Protein AF-M0CYZ5-F1 (afdb_monomer)

Structure (mmCIF, N/CA/C/O backbone):
data_AF-M0CYZ5-F1
#
_entry.id   AF-M0CYZ5-F1
#
loop_
_atom_site.group_PDB
_atom_site.id
_atom_site.type_symbol
_atom_site.label_atom_id
_atom_site.label_alt_id
_atom_site.label_comp_id
_atom_site.label_asym_id
_atom_site.label_entity_id
_atom_site.label_seq_id
_atom_site.pdbx_PDB_ins_code
_atom_site.Cartn_x
_atom_site.Cartn_y
_atom_site.Cartn_z
_atom_site.occupancy
_atom_site.B_iso_or_equiv
_atom_site.auth_seq_id
_atom_site.auth_comp_id
_atom_site.auth_asym_id
_atom_site.auth_atom_id
_atom_site.pdbx_PDB_model_num
ATOM 1 N N . MET A 1 1 ? -16.651 -15.545 -48.479 1.00 46.69 1 MET A N 1
ATOM 2 C CA . MET A 1 1 ? -15.343 -16.182 -48.246 1.00 46.69 1 MET A CA 1
ATOM 3 C C . MET A 1 1 ? -14.347 -15.053 -48.364 1.00 46.69 1 MET A C 1
ATOM 5 O O . MET A 1 1 ? -14.026 -14.652 -49.471 1.00 46.69 1 MET A O 1
ATOM 9 N N . SER A 1 2 ? -14.111 -14.387 -47.238 1.00 50.09 2 SER A N 1
ATOM 10 C CA . SER A 1 2 ? -13.351 -13.142 -47.174 1.00 50.09 2 SER A CA 1
ATOM 11 C C . SER A 1 2 ? -11.908 -13.510 -46.883 1.00 50.09 2 SER A C 1
ATOM 13 O O . SER A 1 2 ? -11.646 -14.135 -45.857 1.00 50.09 2 SER A O 1
ATOM 15 N N . ASP A 1 3 ? -11.018 -13.169 -47.806 1.00 50.44 3 ASP A N 1
ATOM 16 C CA . ASP A 1 3 ? -9.578 -13.283 -47.629 1.00 50.44 3 ASP A CA 1
ATOM 17 C C . ASP A 1 3 ? -9.146 -12.362 -46.481 1.00 50.44 3 ASP A C 1
ATOM 19 O O . ASP A 1 3 ? -9.174 -11.138 -46.608 1.00 50.44 3 ASP A O 1
ATOM 23 N N . GLU A 1 4 ? -8.777 -12.947 -45.341 1.00 49.69 4 GLU A N 1
ATOM 24 C CA . GLU A 1 4 ? -7.947 -12.258 -44.356 1.00 49.69 4 GLU A CA 1
ATOM 25 C C . GLU A 1 4 ? -6.519 -12.195 -44.911 1.00 49.69 4 GLU A C 1
ATOM 27 O O . GLU A 1 4 ? -5.893 -13.246 -45.092 1.00 49.69 4 GLU A O 1
ATOM 32 N N . PRO A 1 5 ? -5.958 -11.002 -45.176 1.00 52.97 5 PRO A N 1
ATOM 33 C CA . PRO A 1 5 ? -4.548 -10.892 -45.481 1.00 52.97 5 PRO A CA 1
ATOM 34 C C . PRO A 1 5 ? -3.784 -11.144 -44.181 1.00 52.97 5 PRO A C 1
ATOM 36 O O . PRO A 1 5 ? -3.617 -10.254 -43.346 1.00 52.97 5 PRO A O 1
ATOM 39 N N . GLY A 1 6 ? -3.332 -12.386 -44.009 1.00 48.16 6 GLY A N 1
ATOM 40 C CA . GLY A 1 6 ? -2.324 -12.754 -43.027 1.00 48.16 6 GLY A CA 1
ATOM 41 C C . GLY A 1 6 ? -1.058 -11.950 -43.295 1.00 48.16 6 GLY A C 1
ATOM 42 O O . GLY A 1 6 ? -0.227 -12.335 -44.113 1.00 48.16 6 GLY A O 1
ATOM 43 N N . GLY A 1 7 ? -0.946 -10.800 -42.634 1.00 46.06 7 GLY A N 1
ATOM 44 C CA . GLY A 1 7 ? 0.228 -9.946 -42.658 1.00 46.06 7 GLY A CA 1
ATOM 45 C C . GLY A 1 7 ? 1.391 -10.654 -41.981 1.00 46.06 7 GLY A C 1
ATOM 46 O O . GLY A 1 7 ? 1.604 -10.504 -40.780 1.0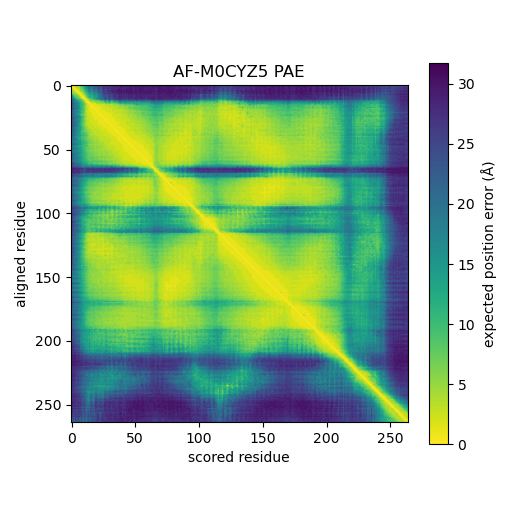0 46.06 7 GLY A O 1
ATOM 47 N N . SER A 1 8 ? 2.149 -11.423 -42.758 1.00 55.06 8 SER A N 1
ATOM 48 C CA . SER A 1 8 ? 3.502 -11.817 -42.396 1.00 55.06 8 SER A CA 1
ATOM 49 C C . SER A 1 8 ? 4.306 -10.536 -42.194 1.00 55.06 8 SER A C 1
ATOM 51 O O . SER A 1 8 ? 4.579 -9.806 -43.151 1.00 55.06 8 SER A O 1
ATOM 53 N N . LEU A 1 9 ? 4.640 -10.226 -40.942 1.00 56.31 9 LEU A N 1
ATOM 54 C CA . LEU A 1 9 ? 5.644 -9.211 -40.647 1.00 56.31 9 LEU A CA 1
ATOM 55 C C . LEU A 1 9 ? 6.904 -9.560 -41.459 1.00 56.31 9 LEU A C 1
ATOM 57 O O . LEU A 1 9 ? 7.265 -10.737 -41.496 1.00 56.31 9 LEU A O 1
ATOM 61 N N . PRO A 1 10 ? 7.556 -8.595 -42.127 1.00 54.97 10 PRO A N 1
ATOM 62 C CA . PRO A 1 10 ? 8.814 -8.859 -42.811 1.00 54.97 10 PRO A CA 1
ATOM 63 C C . PRO A 1 10 ? 9.828 -9.350 -41.769 1.00 54.97 10 PRO A C 1
ATOM 65 O O . PRO A 1 10 ? 10.298 -8.564 -40.945 1.00 54.97 10 PRO A O 1
ATOM 68 N N . GLU A 1 11 ? 10.119 -10.655 -41.771 1.00 57.16 11 GLU A N 1
ATOM 69 C CA . GLU A 1 11 ? 10.999 -11.312 -40.789 1.00 57.16 11 GLU A CA 1
ATOM 70 C C . GLU A 1 11 ? 12.455 -10.808 -40.853 1.00 57.16 11 GLU A C 1
ATOM 72 O O . GLU A 1 11 ? 13.224 -11.036 -39.922 1.00 57.16 11 GLU A O 1
ATOM 77 N N . ASP A 1 12 ? 12.812 -10.031 -41.881 1.00 63.75 12 ASP A N 1
ATOM 78 C CA . ASP A 1 12 ? 14.187 -9.606 -42.152 1.00 63.75 12 ASP A CA 1
ATOM 79 C C . ASP A 1 12 ? 14.506 -8.136 -41.818 1.00 63.75 12 ASP A C 1
ATOM 81 O O . ASP A 1 12 ? 15.626 -7.693 -42.077 1.00 63.75 12 ASP A O 1
ATOM 85 N N . ASP A 1 13 ? 13.588 -7.361 -41.215 1.00 75.19 13 ASP A N 1
ATOM 86 C CA . ASP A 1 13 ? 13.909 -6.004 -40.729 1.00 75.19 13 ASP A CA 1
ATOM 87 C C . ASP A 1 13 ? 14.183 -5.980 -39.206 1.00 75.19 13 ASP A C 1
ATOM 89 O O . ASP A 1 13 ? 13.277 -5.756 -38.388 1.00 75.19 13 ASP A O 1
ATOM 93 N N . PRO A 1 14 ? 15.450 -6.133 -38.771 1.00 73.62 14 PRO A N 1
ATOM 94 C CA . PRO A 1 14 ? 15.824 -6.068 -37.361 1.00 73.62 14 PRO A CA 1
ATOM 95 C C . PRO A 1 14 ? 15.523 -4.701 -36.730 1.00 73.62 14 PRO A C 1
ATOM 97 O O . PRO A 1 14 ? 15.430 -4.599 -35.505 1.00 73.62 14 PRO A O 1
ATOM 100 N N . THR A 1 15 ? 15.379 -3.639 -37.527 1.00 79.19 15 THR A N 1
ATOM 101 C CA . THR A 1 15 ? 15.019 -2.315 -37.015 1.00 79.19 15 THR A CA 1
ATOM 102 C C . THR A 1 15 ? 13.524 -2.211 -36.722 1.00 79.19 15 THR A C 1
ATOM 104 O O . THR A 1 15 ? 13.169 -1.556 -35.736 1.00 79.19 15 THR A O 1
ATOM 107 N N . ALA A 1 16 ? 12.663 -2.889 -37.493 1.00 82.75 16 ALA A N 1
ATOM 108 C CA . ALA A 1 16 ? 11.230 -3.004 -37.222 1.00 82.75 16 ALA A CA 1
ATOM 109 C C . ALA A 1 16 ? 10.964 -3.765 -35.921 1.00 82.75 16 ALA A C 1
ATOM 111 O O . ALA A 1 16 ? 10.206 -3.275 -35.082 1.00 82.75 16 ALA A O 1
ATOM 112 N N . ALA A 1 17 ? 11.652 -4.889 -35.699 1.00 83.00 17 ALA A N 1
ATOM 113 C CA . ALA A 1 17 ? 11.542 -5.652 -34.454 1.00 83.00 17 ALA A CA 1
ATOM 114 C C . ALA A 1 17 ? 11.933 -4.813 -33.221 1.00 83.00 17 ALA A C 1
ATOM 116 O O . ALA A 1 17 ? 11.221 -4.803 -32.217 1.00 83.00 17 ALA A O 1
ATOM 117 N N . LEU A 1 18 ? 13.026 -4.043 -33.306 1.00 84.38 18 LEU A N 1
ATOM 118 C CA . LEU A 1 18 ? 13.438 -3.127 -32.234 1.00 84.38 18 LEU A CA 1
ATOM 119 C C . LEU A 1 18 ? 12.425 -2.000 -32.003 1.00 84.38 18 LEU A C 1
ATOM 121 O O . LEU A 1 18 ? 12.205 -1.601 -30.864 1.00 84.38 18 LEU A O 1
ATOM 125 N N . ARG A 1 19 ? 11.794 -1.501 -33.069 1.00 84.44 19 ARG A N 1
ATOM 126 C CA . ARG A 1 19 ? 10.738 -0.483 -33.000 1.00 84.44 19 ARG A CA 1
ATOM 127 C C . ARG A 1 19 ? 9.544 -0.991 -32.195 1.00 84.44 19 ARG A C 1
ATOM 129 O O . ARG A 1 19 ? 9.137 -0.338 -31.240 1.00 84.44 19 ARG A O 1
ATOM 136 N N . VAL A 1 20 ? 9.044 -2.177 -32.546 1.00 88.31 20 VAL A N 1
ATOM 137 C CA . VAL A 1 20 ? 7.935 -2.836 -31.839 1.00 88.31 20 VAL A CA 1
ATOM 138 C C . VAL A 1 20 ? 8.309 -3.087 -30.378 1.00 88.31 20 VAL A C 1
ATOM 140 O O . VAL A 1 20 ? 7.547 -2.728 -29.484 1.00 88.31 20 VAL A O 1
ATOM 143 N N . ALA A 1 21 ? 9.511 -3.611 -30.117 1.00 85.69 21 ALA A N 1
ATOM 144 C CA . ALA A 1 21 ? 9.987 -3.855 -28.757 1.00 85.69 21 ALA A CA 1
ATOM 145 C C . ALA A 1 21 ? 10.037 -2.574 -27.908 1.00 85.69 21 ALA A C 1
ATOM 147 O O . ALA A 1 21 ? 9.604 -2.591 -26.758 1.00 85.69 21 ALA A O 1
ATOM 148 N N . THR A 1 22 ? 10.518 -1.456 -28.460 1.00 86.00 22 THR A N 1
ATOM 149 C CA . THR A 1 22 ? 10.529 -0.160 -27.763 1.00 86.00 22 THR A CA 1
ATOM 150 C C . THR A 1 22 ? 9.115 0.341 -27.471 1.00 86.00 22 THR A C 1
ATOM 152 O O . THR A 1 22 ? 8.856 0.801 -26.359 1.00 86.00 22 THR A O 1
ATOM 155 N N . THR A 1 23 ? 8.188 0.240 -28.429 1.00 87.69 23 THR A N 1
ATOM 156 C CA . THR A 1 23 ? 6.790 0.662 -28.239 1.00 87.69 23 THR A CA 1
ATOM 157 C C . THR A 1 23 ? 6.102 -0.143 -27.136 1.00 87.69 23 THR A C 1
ATOM 159 O O . THR A 1 23 ? 5.508 0.445 -26.231 1.00 87.69 23 THR A O 1
ATOM 162 N N . GLU A 1 24 ? 6.234 -1.471 -27.155 1.00 89.69 24 GLU A N 1
ATOM 163 C CA . GLU A 1 24 ? 5.669 -2.342 -26.116 1.00 89.69 24 GLU A CA 1
ATOM 164 C C . GLU A 1 24 ? 6.327 -2.114 -24.746 1.00 89.69 24 GLU A C 1
ATOM 166 O O . GLU A 1 24 ? 5.658 -2.115 -23.706 1.00 89.69 24 GLU A O 1
ATOM 171 N N . ALA A 1 25 ? 7.637 -1.852 -24.723 1.00 87.19 25 ALA A N 1
ATOM 172 C CA . ALA A 1 25 ? 8.355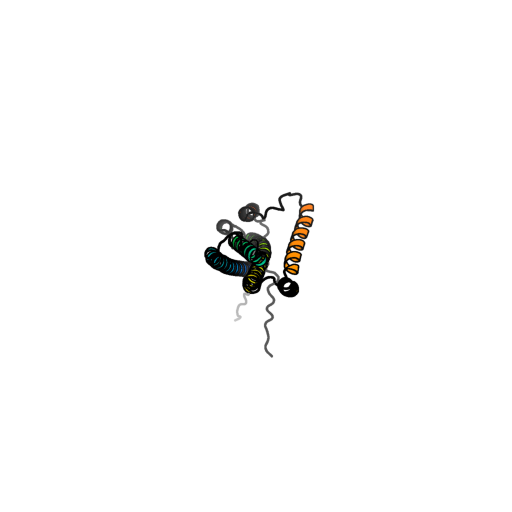 -1.546 -23.494 1.00 87.19 25 ALA A CA 1
ATOM 173 C C . ALA A 1 25 ? 7.918 -0.206 -22.881 1.00 87.19 25 ALA A C 1
ATOM 175 O O . ALA A 1 25 ? 7.699 -0.137 -21.671 1.00 87.19 25 ALA A O 1
ATOM 176 N N . ARG A 1 26 ? 7.720 0.834 -23.701 1.00 88.50 26 ARG A N 1
ATOM 177 C CA . ARG A 1 26 ? 7.176 2.123 -23.251 1.00 88.50 26 ARG A CA 1
ATOM 178 C C . ARG A 1 26 ? 5.775 1.954 -22.670 1.00 88.50 26 ARG A C 1
ATOM 180 O O . ARG A 1 26 ? 5.538 2.381 -21.548 1.00 88.50 26 ARG A O 1
ATOM 187 N N . ARG A 1 27 ? 4.892 1.232 -23.368 1.00 90.50 27 ARG A N 1
ATOM 188 C CA . ARG A 1 27 ? 3.536 0.938 -22.882 1.00 90.50 27 ARG A CA 1
ATOM 189 C C . ARG A 1 27 ? 3.545 0.207 -21.536 1.00 90.50 27 ARG A C 1
ATOM 191 O O . ARG A 1 27 ? 2.767 0.533 -20.644 1.00 90.50 27 ARG A O 1
ATOM 198 N N . THR A 1 28 ? 4.442 -0.766 -21.378 1.00 89.94 28 THR A N 1
ATOM 199 C CA . THR A 1 28 ? 4.618 -1.498 -20.114 1.00 89.94 28 THR A CA 1
ATOM 200 C C . THR A 1 28 ? 5.116 -0.583 -18.995 1.00 89.94 28 THR A C 1
ATOM 202 O O . THR A 1 28 ? 4.651 -0.693 -17.860 1.00 89.94 28 THR A O 1
ATOM 205 N N . LEU A 1 29 ? 6.063 0.311 -19.294 1.00 87.62 29 LEU A N 1
ATOM 206 C CA . LEU A 1 29 ? 6.586 1.279 -18.334 1.00 87.62 29 LEU A CA 1
ATOM 207 C C . LEU A 1 29 ? 5.487 2.241 -17.869 1.00 87.62 29 LEU A C 1
ATOM 209 O O . LEU A 1 29 ? 5.314 2.405 -16.663 1.00 87.62 29 LEU A O 1
ATOM 213 N N . ASP A 1 30 ? 4.719 2.798 -18.805 1.00 88.31 30 ASP A N 1
ATOM 214 C CA . ASP A 1 30 ? 3.614 3.718 -18.523 1.00 88.31 30 ASP A CA 1
ATOM 215 C C . ASP A 1 30 ? 2.572 3.044 -17.612 1.00 88.31 30 ASP A C 1
ATOM 217 O O . ASP A 1 30 ? 2.246 3.562 -16.546 1.00 88.31 30 ASP A O 1
ATOM 221 N N . GLN A 1 31 ? 2.166 1.806 -17.925 1.00 91.25 31 GLN A N 1
ATOM 222 C CA . GLN A 1 31 ? 1.244 1.041 -17.076 1.00 91.25 31 GLN A CA 1
ATOM 223 C C . GLN A 1 31 ? 1.797 0.797 -15.655 1.00 91.25 31 GLN A C 1
ATOM 225 O O . GLN A 1 31 ? 1.043 0.771 -14.675 1.00 91.25 31 GLN A O 1
ATOM 230 N N . GLN A 1 32 ? 3.112 0.599 -15.512 1.00 88.69 32 GLN A N 1
ATOM 231 C CA . GLN A 1 32 ? 3.748 0.451 -14.200 1.00 88.69 32 GLN A CA 1
ATOM 232 C C . GLN A 1 32 ? 3.795 1.762 -13.412 1.00 88.69 32 GLN A C 1
ATOM 234 O O . GLN A 1 32 ? 3.673 1.712 -12.186 1.00 88.69 32 GLN A O 1
ATOM 239 N N . LEU A 1 33 ? 3.975 2.902 -14.083 1.00 86.75 33 LEU A N 1
ATOM 240 C CA . LEU A 1 33 ? 3.955 4.229 -13.466 1.00 86.75 33 LEU A CA 1
ATOM 241 C C . LEU A 1 33 ? 2.543 4.601 -13.008 1.00 86.75 33 LEU A C 1
ATOM 243 O O . LEU A 1 33 ? 2.385 5.021 -11.861 1.00 86.75 33 LEU A O 1
ATOM 247 N N . ASP A 1 34 ? 1.531 4.337 -13.836 1.00 89.75 34 ASP A N 1
ATOM 248 C CA . ASP A 1 34 ? 0.119 4.519 -13.477 1.00 89.75 34 ASP A CA 1
ATOM 249 C C . ASP A 1 34 ? -0.244 3.690 -12.239 1.00 89.75 34 ASP A C 1
ATOM 251 O O . ASP A 1 34 ? -0.883 4.173 -11.301 1.00 89.75 34 ASP A O 1
ATOM 255 N N . THR A 1 35 ? 0.232 2.440 -12.188 1.00 87.12 35 THR A N 1
ATOM 256 C CA . THR A 1 35 ? 0.033 1.560 -11.028 1.00 87.12 35 THR A CA 1
ATOM 257 C C . THR A 1 35 ? 0.691 2.127 -9.764 1.00 87.12 35 THR A C 1
ATOM 259 O O . THR A 1 35 ? 0.076 2.095 -8.696 1.00 87.12 35 THR A O 1
ATOM 262 N N . LEU A 1 36 ? 1.914 2.666 -9.859 1.00 86.00 36 LEU A N 1
ATOM 263 C CA . LEU A 1 36 ? 2.595 3.307 -8.725 1.00 86.00 36 LEU A CA 1
ATOM 264 C C . LEU A 1 36 ? 1.823 4.534 -8.233 1.00 86.00 36 LEU A C 1
ATOM 266 O O . LEU A 1 36 ? 1.629 4.698 -7.031 1.00 86.00 36 LEU A O 1
ATOM 270 N N . GLU A 1 37 ? 1.339 5.376 -9.143 1.00 87.75 37 GLU A N 1
ATOM 271 C CA . GLU A 1 37 ? 0.568 6.563 -8.777 1.00 87.75 37 GLU A CA 1
ATOM 272 C C . GLU A 1 37 ? -0.761 6.201 -8.098 1.00 87.75 37 GLU A C 1
ATOM 274 O O . GLU A 1 37 ? -1.164 6.827 -7.112 1.00 87.75 37 GLU A O 1
ATOM 279 N N . ASP A 1 38 ? -1.435 5.156 -8.575 1.00 89.94 38 ASP A N 1
ATOM 280 C CA . ASP A 1 38 ? -2.626 4.607 -7.931 1.00 89.94 38 ASP A CA 1
ATOM 281 C C . ASP A 1 38 ? -2.347 4.117 -6.503 1.00 89.94 38 ASP A C 1
ATOM 283 O O . ASP A 1 38 ? -3.165 4.331 -5.597 1.00 89.94 38 ASP A O 1
ATOM 287 N N . ILE A 1 39 ? -1.205 3.457 -6.290 1.00 88.38 39 ILE A N 1
ATOM 288 C CA . ILE A 1 39 ? -0.760 2.991 -4.973 1.00 88.38 39 ILE A CA 1
ATOM 289 C C . ILE A 1 39 ? -0.505 4.187 -4.048 1.00 88.38 39 ILE A C 1
ATOM 291 O O . ILE A 1 39 ? -1.045 4.211 -2.939 1.00 88.38 39 ILE A O 1
ATOM 295 N N . ASP A 1 40 ? 0.209 5.212 -4.509 1.00 89.44 40 ASP A N 1
ATOM 296 C CA . ASP A 1 40 ? 0.515 6.403 -3.709 1.00 89.44 40 ASP A CA 1
ATOM 297 C C . ASP A 1 40 ? -0.758 7.182 -3.343 1.00 89.44 40 ASP A C 1
ATOM 299 O O . ASP A 1 40 ? -0.942 7.606 -2.196 1.00 89.44 40 ASP A O 1
ATOM 303 N N . ARG A 1 41 ? -1.720 7.286 -4.272 1.00 90.75 41 ARG A N 1
ATOM 304 C CA . ARG A 1 41 ? -3.047 7.864 -3.991 1.00 90.75 41 ARG A CA 1
ATOM 305 C C . ARG A 1 41 ? -3.835 7.055 -2.961 1.00 90.75 41 ARG A C 1
ATOM 307 O O . ARG A 1 41 ? -4.601 7.630 -2.182 1.00 90.75 41 ARG A O 1
ATOM 314 N N . LYS A 1 42 ? -3.709 5.725 -2.939 1.00 89.88 42 LYS A N 1
ATOM 315 C CA . LYS A 1 42 ? -4.312 4.880 -1.888 1.00 89.88 42 LYS A CA 1
ATOM 316 C C . LYS A 1 42 ? -3.605 5.083 -0.546 1.00 89.88 42 LYS A C 1
ATOM 318 O O . LYS A 1 42 ? -4.290 5.246 0.461 1.00 89.88 42 LYS A O 1
ATOM 323 N N . ALA A 1 43 ? -2.274 5.157 -0.539 1.00 90.50 43 ALA A N 1
ATOM 324 C CA . ALA A 1 43 ? -1.478 5.391 0.663 1.00 90.50 43 ALA A CA 1
ATOM 325 C C . ALA A 1 43 ? -1.805 6.744 1.317 1.00 90.50 43 ALA A C 1
ATOM 327 O O . ALA A 1 43 ? -2.091 6.786 2.510 1.00 90.50 43 ALA A O 1
ATOM 328 N N . MET A 1 44 ? -1.884 7.835 0.546 1.00 91.69 44 MET A N 1
ATOM 329 C CA . MET A 1 44 ? -2.276 9.149 1.078 1.00 91.69 44 MET A CA 1
ATOM 330 C C . MET A 1 44 ? -3.688 9.160 1.670 1.00 91.69 44 MET A C 1
ATOM 332 O O . MET A 1 44 ? -3.914 9.770 2.716 1.00 91.69 44 MET A O 1
ATOM 336 N N . ARG A 1 45 ? -4.651 8.496 1.016 1.00 92.88 45 ARG A N 1
ATOM 337 C CA . ARG A 1 45 ? -6.019 8.370 1.546 1.00 92.88 45 ARG A CA 1
ATOM 338 C C . ARG A 1 45 ? -6.021 7.636 2.882 1.00 92.88 45 ARG A C 1
ATOM 340 O O . ARG A 1 45 ? -6.662 8.100 3.821 1.00 92.88 45 ARG A O 1
ATOM 347 N N . LEU A 1 46 ? -5.264 6.545 2.974 1.00 91.06 46 LEU A N 1
ATOM 348 C CA . LEU A 1 46 ? -5.127 5.773 4.201 1.00 91.06 46 LEU A CA 1
ATOM 349 C C . LEU A 1 46 ? -4.436 6.576 5.310 1.00 91.06 46 LEU A C 1
ATOM 351 O O . LEU A 1 46 ? -4.924 6.594 6.432 1.00 91.06 46 LEU A O 1
ATOM 355 N N . LEU A 1 47 ? -3.356 7.294 4.991 1.00 92.12 47 LEU A N 1
ATOM 356 C CA . LEU A 1 47 ? -2.653 8.169 5.929 1.00 92.12 47 LEU A CA 1
ATOM 357 C C . LEU A 1 47 ? -3.595 9.229 6.511 1.00 92.12 47 LEU A C 1
ATOM 359 O O . LEU A 1 47 ? -3.697 9.356 7.728 1.00 92.12 47 LEU A O 1
ATOM 363 N N . ARG A 1 48 ? -4.314 9.960 5.648 1.00 94.50 48 ARG A N 1
ATOM 364 C CA . ARG A 1 48 ? -5.270 10.995 6.074 1.00 94.50 48 ARG A CA 1
ATOM 365 C C . ARG A 1 48 ? -6.375 10.415 6.949 1.00 94.50 48 ARG A C 1
ATOM 367 O O . ARG A 1 48 ? -6.715 11.015 7.963 1.00 94.50 48 ARG A O 1
ATOM 374 N N . PHE A 1 49 ? -6.899 9.248 6.579 1.00 94.38 49 PHE A N 1
ATOM 375 C CA . PHE A 1 49 ? -7.900 8.547 7.374 1.00 94.38 49 PHE A CA 1
ATOM 376 C C . PHE A 1 49 ? -7.364 8.178 8.764 1.00 94.38 49 PHE A C 1
ATOM 378 O O . PHE A 1 49 ? -7.980 8.537 9.763 1.00 94.38 49 PHE A O 1
ATOM 385 N N . SER A 1 50 ? -6.200 7.526 8.844 1.00 92.50 50 SER A N 1
ATOM 386 C CA . SER A 1 50 ? -5.610 7.103 10.119 1.00 92.50 50 SER A CA 1
ATOM 387 C C . SER A 1 50 ? -5.262 8.282 11.020 1.00 92.50 50 SER A C 1
ATOM 389 O O . SER A 1 50 ? -5.545 8.236 12.212 1.00 92.50 50 SER A O 1
ATOM 391 N N . VAL A 1 51 ? -4.687 9.353 10.465 1.00 93.50 51 VAL A N 1
ATOM 392 C CA . VAL A 1 51 ? -4.363 10.574 11.219 1.00 93.50 51 VAL A CA 1
ATOM 393 C C . VAL A 1 51 ? -5.632 11.265 11.714 1.00 93.50 51 VAL A C 1
ATOM 395 O O . VAL A 1 51 ? -5.693 11.657 12.877 1.00 93.50 51 VAL A O 1
ATOM 398 N N . GLY A 1 52 ? -6.664 11.368 10.871 1.00 95.62 52 GLY A N 1
ATOM 399 C CA . GLY A 1 52 ? -7.958 11.921 11.273 1.00 95.62 52 GLY A CA 1
ATOM 400 C C . GLY A 1 52 ? -8.601 11.112 12.399 1.00 95.62 52 GLY A C 1
ATOM 401 O O . GLY A 1 52 ? -9.025 11.680 13.403 1.00 95.62 52 GLY A O 1
ATOM 402 N N . LEU A 1 53 ? -8.601 9.782 12.278 1.00 93.62 53 LEU A N 1
ATOM 403 C CA . LEU A 1 53 ? -9.148 8.888 13.296 1.00 93.62 53 LEU A CA 1
ATOM 404 C C . LEU A 1 53 ? -8.370 8.973 14.617 1.00 93.62 53 LEU A C 1
ATOM 406 O O . LEU A 1 53 ? -8.984 9.069 15.676 1.00 93.62 53 LEU A O 1
ATOM 410 N N . LEU A 1 54 ? -7.034 9.002 14.565 1.00 93.38 54 LEU A N 1
ATOM 411 C CA . LEU A 1 54 ? -6.189 9.229 15.742 1.00 93.38 54 LEU A CA 1
ATOM 412 C C . LEU A 1 54 ? -6.519 10.565 16.417 1.00 93.38 54 LEU A C 1
ATOM 414 O O . LEU A 1 54 ? -6.690 10.599 17.632 1.00 93.38 54 LEU A O 1
ATOM 418 N N . GLY A 1 55 ? -6.664 11.642 15.639 1.00 93.31 55 GLY A N 1
ATOM 419 C CA . GLY A 1 55 ? -7.031 12.962 16.153 1.00 93.31 55 GLY A CA 1
ATOM 420 C C . GLY A 1 55 ? -8.374 12.957 16.886 1.00 93.31 55 GLY A C 1
ATOM 421 O O . GLY A 1 55 ? -8.467 13.485 17.992 1.00 93.31 55 GLY A O 1
ATOM 422 N N . VAL A 1 56 ? -9.390 12.297 16.321 1.00 93.75 56 VAL A N 1
ATOM 423 C CA . VAL A 1 56 ? -10.705 12.141 16.967 1.00 93.75 56 VAL A CA 1
ATOM 424 C C . VAL A 1 56 ? -10.588 11.367 18.280 1.00 93.75 56 VAL A C 1
ATOM 426 O O . VAL A 1 56 ? -11.100 11.819 19.301 1.00 93.75 56 VAL A O 1
ATOM 429 N N . VAL A 1 57 ? -9.887 10.230 18.291 1.00 90.75 57 VAL A N 1
ATOM 430 C CA . VAL A 1 57 ? -9.751 9.409 19.506 1.00 90.75 57 VAL A CA 1
ATOM 431 C C . VAL A 1 57 ? -8.976 10.148 20.597 1.00 90.75 57 VAL A C 1
ATOM 433 O O . VAL A 1 57 ? -9.399 10.141 21.750 1.00 90.75 57 VAL A O 1
ATOM 436 N N . VAL A 1 58 ? -7.876 10.822 20.248 1.00 88.62 58 VAL A N 1
ATOM 437 C CA . VAL A 1 58 ? -7.100 11.641 21.194 1.00 88.62 58 VAL A CA 1
ATOM 438 C C . VAL A 1 58 ? -7.946 12.793 21.738 1.00 88.62 58 VAL A C 1
ATOM 440 O O . VAL A 1 58 ? -7.903 13.059 22.936 1.00 88.62 58 VAL A O 1
ATOM 443 N N . SER A 1 59 ? -8.755 13.439 20.894 1.00 91.06 59 SER A N 1
ATOM 444 C CA . SER A 1 59 ? -9.663 14.505 21.324 1.00 91.06 59 SER A CA 1
ATOM 445 C C . SER A 1 59 ? -10.691 14.005 22.341 1.00 91.06 59 SER A C 1
ATOM 447 O O . SER A 1 59 ? -10.875 14.652 23.368 1.00 91.06 59 SER A O 1
ATOM 449 N N . VAL A 1 60 ? -11.304 12.841 22.106 1.00 87.88 60 VAL A N 1
ATOM 450 C CA . VAL A 1 60 ? -12.249 12.227 23.055 1.00 87.88 60 VAL A CA 1
ATOM 451 C C . VAL A 1 60 ? -11.546 11.833 24.354 1.00 87.88 60 VAL A C 1
ATOM 453 O O . VAL A 1 60 ? -12.050 12.127 25.435 1.00 87.88 60 VAL A O 1
ATOM 456 N N . LEU A 1 61 ? -10.364 11.218 24.269 1.00 84.81 61 LEU A N 1
ATOM 457 C CA . LEU A 1 61 ? -9.574 10.839 25.444 1.00 84.81 61 LEU A CA 1
ATOM 458 C C . LEU A 1 61 ? -9.158 12.048 26.285 1.00 84.81 61 LEU A C 1
ATOM 460 O O . LEU A 1 61 ? -9.123 11.945 27.506 1.00 84.81 61 LEU A O 1
ATOM 464 N N . SER A 1 62 ? -8.895 13.197 25.660 1.00 86.31 62 SER A N 1
ATOM 465 C CA . SER A 1 62 ? -8.547 14.433 26.368 1.00 86.31 62 SER A CA 1
ATOM 466 C C . SER A 1 62 ? -9.680 14.981 27.242 1.00 86.31 62 SER A C 1
ATOM 468 O O . SER A 1 62 ? -9.412 15.814 28.104 1.00 86.31 62 SER A O 1
ATOM 470 N N . LEU A 1 63 ? -10.927 14.555 27.018 1.00 86.19 63 LEU A N 1
ATOM 471 C CA . LEU A 1 63 ? -12.075 14.916 27.857 1.00 86.19 63 LEU A CA 1
ATOM 472 C C . LEU A 1 63 ? -12.232 13.988 29.070 1.00 86.19 63 LEU A C 1
ATOM 474 O O . LEU A 1 63 ? -13.060 14.246 29.939 1.00 86.19 63 LEU A O 1
ATOM 478 N N . THR A 1 64 ? -11.466 12.900 29.116 1.00 80.62 64 THR A N 1
ATOM 479 C CA . THR A 1 64 ? -11.464 11.922 30.208 1.00 80.62 64 THR A CA 1
ATOM 480 C C . THR A 1 64 ? -10.221 12.114 31.078 1.00 80.62 64 THR A C 1
ATOM 482 O O . THR A 1 64 ? -9.197 12.584 30.584 1.00 80.62 64 THR A O 1
ATOM 485 N N . ASP A 1 65 ? -10.268 11.737 32.359 1.00 74.75 65 ASP A N 1
ATOM 486 C CA . ASP A 1 65 ? -9.099 11.803 33.249 1.00 74.75 65 ASP A CA 1
ATOM 487 C C . ASP A 1 65 ? -7.976 10.868 32.732 1.00 74.75 65 ASP A C 1
ATOM 489 O O . ASP A 1 65 ? -8.000 9.644 32.880 1.00 74.75 65 ASP A O 1
ATOM 493 N N . GLY A 1 66 ? -7.008 11.460 32.026 1.00 59.56 66 GLY A N 1
ATOM 494 C CA . GLY A 1 66 ? -6.302 10.834 30.900 1.00 59.56 66 GLY A CA 1
ATOM 495 C C . GLY A 1 66 ? -5.205 9.798 31.182 1.00 59.56 66 GLY A C 1
ATOM 496 O O . GLY A 1 66 ? -4.531 9.384 30.241 1.00 59.56 66 GLY A O 1
ATOM 497 N N . THR A 1 67 ? -4.978 9.351 32.421 1.00 56.41 67 THR A N 1
ATOM 498 C CA . THR A 1 67 ? -3.819 8.481 32.747 1.00 56.41 67 THR A CA 1
ATOM 499 C C . THR A 1 67 ? -4.182 7.099 33.291 1.00 56.41 67 THR A C 1
ATOM 501 O O . THR A 1 67 ? -3.431 6.143 33.087 1.00 56.41 67 THR A O 1
ATOM 504 N N . THR A 1 68 ? -5.353 6.934 33.906 1.00 56.34 68 THR A N 1
ATOM 505 C CA . THR A 1 68 ? -5.852 5.641 34.409 1.00 56.34 68 THR A CA 1
ATOM 506 C C . THR A 1 68 ? -6.576 4.816 33.337 1.00 56.34 68 THR A C 1
ATOM 508 O O . THR A 1 68 ? -6.621 3.587 33.443 1.00 56.34 68 THR A O 1
ATOM 511 N N . GLY A 1 69 ? -7.076 5.448 32.267 1.00 61.81 69 GLY A N 1
ATOM 512 C CA . GLY A 1 69 ? -7.872 4.795 31.215 1.00 61.81 69 GLY A CA 1
ATOM 513 C C . GLY A 1 69 ? -7.079 3.902 30.249 1.00 61.81 69 GLY A C 1
ATOM 514 O O . GLY A 1 69 ? -7.446 2.758 30.016 1.00 61.81 69 GLY A O 1
ATOM 515 N N . LEU A 1 70 ? -5.940 4.358 29.714 1.00 67.56 70 LEU A N 1
ATOM 516 C CA . LEU A 1 70 ? -5.206 3.601 28.679 1.00 67.56 70 LEU A CA 1
ATOM 517 C C . LEU A 1 70 ? -4.560 2.310 29.201 1.00 67.56 70 LEU A C 1
ATOM 519 O O . LEU A 1 70 ? -4.540 1.300 28.500 1.00 67.56 70 LEU A O 1
ATOM 523 N N . ARG A 1 71 ? -4.064 2.318 30.446 1.00 71.00 71 ARG A N 1
ATOM 524 C CA . ARG A 1 71 ? -3.472 1.125 31.075 1.00 71.00 71 ARG A CA 1
ATOM 525 C C . ARG A 1 71 ? -4.530 0.080 31.443 1.00 71.00 71 ARG A C 1
ATOM 527 O O . ARG A 1 71 ? -4.217 -1.106 31.471 1.00 71.00 71 ARG A O 1
ATOM 534 N N . SER A 1 72 ? -5.762 0.514 31.711 1.00 77.12 72 SER A N 1
ATOM 535 C CA . SER A 1 72 ? -6.900 -0.363 32.012 1.00 77.12 72 SER A CA 1
ATOM 536 C C . SER A 1 72 ? -7.678 -0.803 30.761 1.00 77.12 72 SER A C 1
ATOM 538 O O . SER A 1 72 ? -8.435 -1.769 30.834 1.00 77.12 72 SER A O 1
ATOM 540 N N . MET A 1 73 ? -7.438 -0.170 29.604 1.00 83.81 73 MET A N 1
ATOM 541 C CA . MET A 1 73 ? -8.088 -0.456 28.316 1.00 83.81 73 MET A CA 1
ATOM 542 C C . MET A 1 73 ? -7.074 -0.948 27.264 1.00 83.81 73 MET A C 1
ATOM 544 O O . MET A 1 73 ? -6.775 -0.238 26.295 1.00 83.81 73 MET A O 1
ATOM 548 N N . PRO A 1 74 ? -6.535 -2.176 27.411 1.00 87.44 74 PRO A N 1
ATOM 549 C CA . PRO A 1 74 ? -5.482 -2.697 26.537 1.00 87.44 74 PRO A CA 1
ATOM 550 C C . PRO A 1 74 ? -5.890 -2.745 25.058 1.00 87.44 74 PRO A C 1
ATOM 552 O O . PRO A 1 74 ? -5.049 -2.534 24.186 1.00 87.44 74 PRO A O 1
ATOM 555 N N . TYR A 1 75 ? -7.173 -2.969 24.755 1.00 91.31 75 TYR A N 1
ATOM 556 C CA . TYR A 1 75 ? -7.661 -3.002 23.372 1.00 91.31 75 TYR A CA 1
ATOM 557 C C . TYR A 1 75 ? -7.674 -1.617 22.722 1.00 91.31 75 TYR A C 1
ATOM 559 O O . TYR A 1 75 ? -7.314 -1.498 21.553 1.00 91.31 75 TYR A O 1
ATOM 567 N N . LEU A 1 76 ? -8.008 -0.569 23.483 1.00 90.69 76 LEU A N 1
ATOM 568 C CA . LEU A 1 76 ? -7.985 0.808 22.990 1.00 90.69 76 LEU A CA 1
ATOM 569 C C . LEU A 1 76 ? -6.547 1.250 22.691 1.00 90.69 76 LEU A C 1
ATOM 571 O O . LEU A 1 76 ? -6.268 1.758 21.605 1.00 90.69 76 LEU A O 1
ATOM 575 N N . GLY A 1 77 ? -5.625 0.992 23.626 1.00 89.81 77 GLY A N 1
ATOM 576 C CA . GLY A 1 77 ? -4.200 1.277 23.443 1.00 89.81 77 GLY A CA 1
ATOM 577 C C . GLY A 1 77 ? -3.590 0.494 22.277 1.00 89.81 77 GLY A C 1
ATOM 578 O O . GLY A 1 77 ? -2.887 1.067 21.447 1.00 89.81 77 GLY A O 1
ATOM 579 N N . GLY A 1 78 ? -3.918 -0.797 22.156 1.00 91.19 78 GLY A N 1
ATOM 580 C CA . GLY A 1 78 ? -3.511 -1.624 21.019 1.00 91.19 78 GLY A CA 1
ATOM 581 C C . GLY A 1 78 ? -4.081 -1.120 19.691 1.00 91.19 78 GLY A C 1
ATOM 582 O O . GLY A 1 78 ? -3.353 -1.038 18.703 1.00 91.19 78 GLY A O 1
ATOM 583 N N . GLY A 1 79 ? -5.354 -0.715 19.671 1.00 92.94 79 GLY A N 1
ATOM 584 C CA . GLY A 1 79 ? -6.012 -0.143 18.497 1.00 92.94 79 GLY A CA 1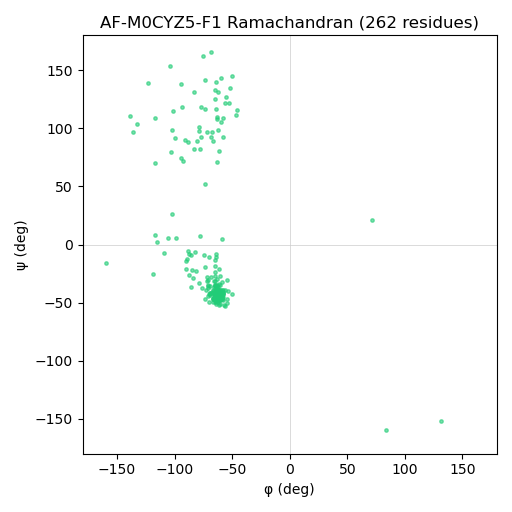
ATOM 585 C C . GLY A 1 79 ? -5.337 1.141 18.006 1.00 92.94 79 GLY A C 1
ATOM 586 O O . GLY A 1 79 ? -5.027 1.275 16.821 1.00 92.94 79 GLY A O 1
ATOM 587 N N . LEU A 1 80 ? -5.026 2.051 18.934 1.00 92.75 80 LEU A N 1
ATOM 588 C CA . LEU A 1 80 ? -4.263 3.274 18.669 1.00 92.75 80 LEU A CA 1
ATOM 589 C C . LEU A 1 80 ? -2.856 2.977 18.138 1.00 92.75 80 LEU A C 1
ATOM 591 O O . LEU A 1 80 ? -2.436 3.575 17.147 1.00 92.75 80 LEU A O 1
ATOM 595 N N . ALA A 1 81 ? -2.142 2.034 18.756 1.00 93.50 81 ALA A N 1
ATOM 596 C CA . ALA A 1 81 ? -0.807 1.639 18.316 1.00 93.50 81 ALA A CA 1
ATOM 597 C C . ALA A 1 81 ? -0.831 1.066 16.891 1.00 93.50 81 ALA A C 1
ATOM 599 O O . ALA A 1 81 ? -0.023 1.461 16.050 1.00 93.50 81 ALA A O 1
ATOM 600 N N . PHE A 1 82 ? -1.789 0.188 16.582 1.00 95.31 82 PHE A N 1
ATOM 601 C CA . PHE A 1 82 ? -1.948 -0.355 15.236 1.00 95.31 82 PHE A CA 1
ATOM 602 C C . PHE A 1 82 ? -2.296 0.726 14.206 1.00 95.31 82 PHE A C 1
ATOM 604 O O . PHE A 1 82 ? -1.708 0.733 13.125 1.00 95.31 82 PHE A O 1
ATOM 611 N N . LEU A 1 83 ? -3.166 1.684 14.543 1.00 94.06 83 LEU A N 1
ATOM 612 C CA . LEU A 1 83 ? -3.448 2.835 13.679 1.00 94.06 83 LEU A CA 1
ATOM 613 C C . LEU A 1 83 ? -2.204 3.680 13.408 1.00 94.06 83 LEU A C 1
ATOM 615 O O . LEU A 1 83 ? -1.959 4.046 12.259 1.00 94.06 83 LEU A O 1
ATOM 619 N N . ALA A 1 84 ? -1.408 3.962 14.441 1.00 94.44 84 ALA A N 1
ATOM 620 C CA . ALA A 1 84 ? -0.173 4.726 14.308 1.00 94.44 84 ALA A CA 1
ATOM 621 C C . ALA A 1 84 ? 0.837 4.008 13.400 1.00 94.44 84 ALA A C 1
ATOM 623 O O . ALA A 1 84 ? 1.371 4.615 12.472 1.00 94.44 84 ALA A O 1
ATOM 624 N N . VAL A 1 85 ? 1.039 2.701 13.595 1.00 94.75 85 VAL A N 1
ATOM 625 C CA . VAL A 1 85 ? 1.915 1.893 12.730 1.00 94.75 85 VAL A CA 1
ATOM 626 C C . VAL A 1 85 ? 1.401 1.876 11.287 1.00 94.75 85 VAL A C 1
ATOM 628 O O . VAL A 1 85 ? 2.186 2.058 10.356 1.00 94.75 85 VAL A O 1
ATOM 631 N N . GLY A 1 86 ? 0.090 1.725 11.081 1.00 92.88 86 GLY A N 1
ATOM 632 C CA . GLY A 1 86 ? -0.526 1.782 9.754 1.00 92.88 86 GLY A CA 1
ATOM 633 C C . GLY A 1 86 ? -0.347 3.140 9.071 1.00 92.88 86 GLY A C 1
ATOM 634 O O . GLY A 1 86 ? -0.025 3.193 7.884 1.00 92.88 86 GLY A O 1
ATOM 635 N N . ALA A 1 87 ? -0.492 4.238 9.819 1.00 92.69 87 ALA A N 1
ATOM 636 C CA . ALA A 1 87 ? -0.256 5.594 9.329 1.00 92.69 87 ALA A CA 1
ATOM 637 C C . ALA A 1 87 ? 1.207 5.796 8.912 1.00 92.69 87 ALA A C 1
ATOM 639 O O . ALA A 1 87 ? 1.467 6.271 7.809 1.00 92.69 87 ALA A O 1
ATOM 640 N N . VAL A 1 88 ? 2.163 5.381 9.748 1.00 92.75 88 VAL A N 1
ATOM 641 C CA . VAL A 1 88 ? 3.596 5.468 9.431 1.00 92.75 88 VAL A CA 1
ATOM 642 C C . VAL A 1 88 ? 3.928 4.639 8.192 1.00 92.75 88 VAL A C 1
ATOM 644 O O . VAL A 1 88 ? 4.583 5.144 7.285 1.00 92.75 88 VAL A O 1
ATOM 647 N N . ALA A 1 89 ? 3.426 3.406 8.092 1.00 89.94 89 ALA A N 1
ATOM 648 C CA . ALA A 1 89 ? 3.632 2.560 6.917 1.00 89.94 89 ALA A CA 1
ATOM 649 C C . ALA A 1 89 ? 3.071 3.199 5.631 1.00 89.94 89 ALA A C 1
ATOM 651 O O . ALA A 1 89 ? 3.727 3.177 4.585 1.00 89.94 89 ALA A O 1
ATOM 652 N N . ALA A 1 90 ? 1.887 3.816 5.704 1.00 89.44 90 ALA A N 1
ATOM 653 C CA . ALA A 1 90 ? 1.301 4.558 4.588 1.00 89.44 90 ALA A CA 1
ATOM 654 C C . ALA A 1 90 ? 2.137 5.795 4.213 1.00 89.44 90 ALA A C 1
ATOM 656 O O . ALA A 1 90 ? 2.380 6.035 3.031 1.00 89.44 90 ALA A O 1
ATOM 657 N N . GLY A 1 91 ? 2.623 6.541 5.209 1.00 88.62 91 GLY A N 1
ATOM 658 C CA . GLY A 1 91 ? 3.504 7.692 5.017 1.00 88.62 91 GLY A CA 1
ATOM 659 C C . GLY A 1 91 ? 4.825 7.315 4.349 1.00 88.62 91 GLY A C 1
ATOM 660 O O . GLY A 1 91 ? 5.196 7.935 3.360 1.00 88.62 91 GLY A O 1
ATOM 661 N N . ILE A 1 92 ? 5.481 6.248 4.818 1.00 88.06 92 ILE A N 1
ATOM 662 C CA . ILE A 1 92 ? 6.701 5.707 4.199 1.00 88.06 92 ILE A CA 1
ATOM 663 C C . ILE A 1 92 ? 6.430 5.300 2.752 1.00 88.06 92 ILE A C 1
ATOM 665 O O . ILE A 1 92 ? 7.238 5.584 1.880 1.00 88.06 92 ILE A O 1
ATOM 669 N N . THR A 1 93 ? 5.293 4.661 2.471 1.00 86.25 93 THR A N 1
ATOM 670 C CA . THR A 1 93 ? 4.964 4.259 1.094 1.00 86.25 93 THR A CA 1
ATOM 671 C C . THR A 1 93 ? 4.869 5.465 0.166 1.00 86.25 93 THR A C 1
ATOM 673 O O . THR A 1 93 ? 5.394 5.426 -0.940 1.00 86.25 93 THR A O 1
ATOM 676 N N . TYR A 1 94 ? 4.248 6.545 0.643 1.00 83.44 94 TYR A N 1
ATOM 677 C CA . TYR A 1 94 ? 4.125 7.788 -0.107 1.00 83.44 94 TYR A CA 1
ATOM 678 C C . TYR A 1 94 ? 5.477 8.481 -0.339 1.00 83.44 94 TYR A C 1
ATOM 680 O O . TYR A 1 94 ? 5.707 9.017 -1.419 1.00 83.44 94 TYR A O 1
ATOM 688 N N . THR A 1 95 ? 6.378 8.482 0.649 1.00 81.69 95 THR A N 1
ATOM 689 C CA . THR A 1 95 ? 7.658 9.202 0.541 1.00 81.69 95 THR A CA 1
ATOM 690 C C . THR A 1 95 ? 8.780 8.388 -0.101 1.00 81.69 95 THR A C 1
ATOM 692 O O . THR A 1 95 ? 9.690 8.969 -0.683 1.00 81.69 95 THR A O 1
ATOM 695 N N . ALA A 1 96 ? 8.742 7.057 -0.013 1.00 73.25 96 ALA A N 1
ATOM 696 C CA . ALA A 1 96 ? 9.863 6.180 -0.354 1.00 73.25 96 ALA A CA 1
ATOM 697 C C . ALA A 1 96 ? 9.730 5.489 -1.721 1.00 73.25 96 ALA A C 1
ATOM 699 O O . ALA A 1 96 ? 10.284 4.404 -1.900 1.00 73.25 96 ALA A O 1
ATOM 700 N N . SER A 1 97 ? 9.003 6.070 -2.680 1.00 66.44 97 SER A N 1
ATOM 701 C CA . SER A 1 97 ? 8.789 5.466 -4.003 1.00 66.44 97 SER A CA 1
ATOM 702 C C . SER A 1 97 ? 9.672 6.130 -5.075 1.00 66.44 97 SER A C 1
ATOM 704 O O . SER A 1 97 ? 9.190 6.990 -5.817 1.00 66.44 97 SER A O 1
ATOM 706 N N . PRO A 1 98 ? 10.977 5.785 -5.178 1.00 67.19 98 PRO A N 1
ATOM 707 C CA . PRO A 1 98 ? 11.788 6.194 -6.314 1.00 67.19 98 PRO A CA 1
ATOM 708 C C . PRO A 1 98 ? 11.232 5.516 -7.569 1.00 67.19 98 PRO A C 1
ATOM 710 O O . PRO A 1 98 ? 11.077 4.293 -7.616 1.00 67.19 98 PRO A O 1
ATOM 713 N N . ARG A 1 99 ? 10.918 6.318 -8.586 1.00 72.50 99 ARG A N 1
ATOM 714 C CA . ARG A 1 99 ? 10.364 5.855 -9.863 1.00 72.50 99 ARG A CA 1
ATOM 715 C C . ARG A 1 99 ? 11.270 6.332 -10.984 1.00 72.50 99 ARG A C 1
ATOM 717 O O . ARG A 1 99 ? 11.709 7.478 -10.965 1.00 72.50 99 ARG A O 1
ATOM 724 N N . VAL A 1 100 ? 11.505 5.480 -11.975 1.00 76.62 100 VAL A N 1
ATOM 725 C CA . VAL A 1 100 ? 12.179 5.897 -13.209 1.00 76.62 100 VAL A CA 1
ATOM 726 C C . VAL A 1 100 ? 11.116 6.089 -14.284 1.00 76.62 100 VAL A C 1
ATOM 728 O O . VAL A 1 100 ? 10.441 5.129 -14.655 1.00 76.62 100 VAL A O 1
ATOM 731 N N . ALA A 1 101 ? 10.944 7.332 -14.743 1.00 75.06 101 ALA A N 1
ATOM 732 C CA . ALA A 1 101 ? 9.890 7.721 -15.685 1.00 75.06 101 ALA A CA 1
ATOM 733 C C . ALA A 1 101 ? 10.228 7.425 -17.162 1.00 75.06 101 ALA A C 1
ATOM 735 O O . ALA A 1 101 ? 9.375 7.579 -18.029 1.00 75.06 101 ALA A O 1
ATOM 736 N N . GLY A 1 102 ? 11.455 6.984 -17.456 1.00 78.31 102 GLY A N 1
ATOM 737 C CA . GLY A 1 102 ? 11.925 6.697 -18.810 1.00 78.31 102 GLY A CA 1
ATOM 738 C C . GLY A 1 102 ? 13.282 7.336 -19.090 1.00 78.31 102 GLY A C 1
ATOM 739 O O . GLY A 1 102 ? 14.075 7.530 -18.168 1.00 78.31 102 GLY A O 1
ATOM 740 N N . ALA A 1 103 ? 13.535 7.650 -20.363 1.00 76.44 103 ALA A N 1
ATOM 741 C CA . ALA A 1 103 ? 14.775 8.278 -20.808 1.00 76.44 103 ALA A CA 1
ATOM 742 C C . ALA A 1 103 ? 14.948 9.665 -20.179 1.00 76.44 103 ALA A C 1
ATOM 744 O O . ALA A 1 103 ? 14.026 10.482 -20.196 1.00 76.44 103 ALA A O 1
ATOM 745 N N . SER A 1 104 ? 16.130 9.921 -19.623 1.00 75.81 104 SER A N 1
ATOM 746 C CA . SER A 1 104 ? 16.488 11.241 -19.108 1.00 75.81 104 SER A CA 1
ATOM 747 C C . SER A 1 104 ? 16.801 12.207 -20.255 1.00 75.81 104 SER A C 1
ATOM 749 O O . SER A 1 104 ? 17.096 11.779 -21.370 1.00 75.81 104 SER A O 1
ATOM 751 N N . ALA A 1 105 ? 16.783 13.517 -19.987 1.00 75.81 105 ALA A N 1
ATOM 752 C CA . ALA A 1 105 ? 17.189 14.527 -20.972 1.00 75.81 105 ALA A CA 1
ATOM 753 C C . ALA A 1 105 ? 18.592 14.240 -21.541 1.00 75.81 105 ALA A C 1
ATOM 755 O O . ALA A 1 105 ? 18.782 14.281 -22.750 1.00 75.81 105 ALA A O 1
ATOM 756 N N . ALA A 1 106 ? 19.525 13.808 -20.689 1.00 73.31 106 ALA A N 1
ATOM 757 C CA . ALA A 1 106 ? 20.866 13.411 -21.105 1.00 73.31 106 ALA A CA 1
ATOM 758 C C . ALA A 1 106 ? 20.876 12.159 -22.006 1.00 73.31 106 ALA A C 1
ATOM 760 O O . ALA A 1 106 ? 21.739 12.025 -22.869 1.00 73.31 106 ALA A O 1
ATOM 761 N N . ASP A 1 107 ? 19.930 11.228 -21.834 1.00 70.44 107 ASP A N 1
ATOM 762 C CA . ASP A 1 107 ? 19.790 10.081 -22.741 1.00 70.44 107 ASP A CA 1
ATOM 763 C C . ASP A 1 107 ? 19.238 10.504 -24.109 1.00 70.44 107 ASP A C 1
ATOM 765 O O . ASP A 1 107 ? 19.595 9.899 -25.117 1.00 70.44 107 ASP A O 1
ATOM 769 N N . LEU A 1 108 ? 18.391 11.540 -24.152 1.00 75.94 108 LEU A N 1
ATOM 770 C CA . LEU A 1 108 ? 17.847 12.110 -25.389 1.00 75.94 108 LEU A CA 1
ATOM 771 C C . LEU A 1 108 ? 18.872 12.976 -26.135 1.00 75.94 108 LEU A C 1
ATOM 773 O O . LEU A 1 108 ? 18.928 12.918 -27.357 1.00 75.94 108 LEU A O 1
ATOM 777 N N . GLU A 1 109 ? 19.707 13.733 -25.426 1.00 76.25 109 GLU A N 1
ATOM 778 C CA . GLU A 1 109 ? 20.824 14.480 -26.022 1.00 76.25 109 GLU A CA 1
ATOM 779 C C . GLU A 1 109 ? 21.838 13.521 -26.656 1.00 76.25 109 GLU A C 1
ATOM 781 O O . GLU A 1 109 ? 22.163 13.651 -27.833 1.00 76.25 109 GLU A O 1
ATOM 786 N N . ARG A 1 110 ? 22.215 12.451 -25.941 1.00 69.88 110 ARG A N 1
ATOM 787 C CA . ARG A 1 110 ? 23.062 11.388 -26.507 1.00 69.88 110 ARG A CA 1
ATOM 788 C C . ARG A 1 110 ? 22.399 10.641 -27.666 1.00 69.88 110 ARG A C 1
ATOM 790 O O . ARG A 1 110 ? 23.095 10.140 -28.540 1.00 69.88 110 ARG A O 1
ATOM 797 N N . ALA A 1 111 ? 21.069 10.540 -27.680 1.00 71.25 111 ALA A N 1
ATOM 798 C CA . ALA A 1 111 ? 20.333 9.983 -28.814 1.00 71.25 111 ALA A CA 1
ATOM 799 C C . ALA A 1 111 ? 20.451 10.863 -30.062 1.00 71.25 111 ALA A C 1
ATOM 801 O O . ALA A 1 111 ? 20.577 10.339 -31.164 1.00 71.25 111 ALA A O 1
ATOM 802 N N . ALA A 1 112 ? 20.396 12.185 -29.885 1.00 74.31 112 ALA A N 1
ATOM 803 C CA . ALA A 1 112 ? 20.506 13.149 -30.975 1.00 74.31 112 ALA A CA 1
ATOM 804 C C . ALA A 1 112 ? 21.914 13.175 -31.593 1.00 74.31 112 ALA A C 1
ATOM 806 O O . ALA A 1 112 ? 22.052 13.460 -32.778 1.00 74.31 112 ALA A O 1
ATOM 807 N N . GLU A 1 113 ? 22.935 12.840 -30.802 1.00 76.19 113 GLU A N 1
ATOM 808 C CA . GLU A 1 113 ? 24.338 12.732 -31.227 1.00 76.19 113 GLU A CA 1
ATOM 809 C C . GLU A 1 113 ? 24.716 11.334 -31.749 1.00 76.19 113 GLU A C 1
ATOM 811 O O . GLU A 1 113 ? 25.837 11.122 -32.205 1.00 76.19 113 GLU A O 1
ATOM 816 N N . ALA A 1 114 ? 23.813 10.351 -31.674 1.00 71.44 114 ALA A N 1
ATOM 817 C CA . ALA A 1 114 ? 24.122 8.984 -32.069 1.00 71.44 114 ALA A CA 1
ATOM 818 C C . ALA A 1 114 ? 24.127 8.823 -33.598 1.00 71.44 114 ALA A C 1
ATOM 820 O O . ALA A 1 114 ? 23.090 8.907 -34.253 1.00 71.44 114 ALA A O 1
ATOM 821 N N . ASP A 1 115 ? 25.276 8.442 -34.156 1.00 71.06 115 ASP A N 1
ATOM 822 C CA . ASP A 1 115 ? 25.445 8.237 -35.603 1.00 71.06 115 ASP A CA 1
ATOM 823 C C . ASP A 1 115 ? 24.715 6.994 -36.160 1.00 71.06 115 ASP A C 1
ATOM 825 O O . ASP A 1 115 ? 24.637 6.799 -37.374 1.00 71.06 115 ASP A O 1
ATOM 829 N N . CYS A 1 116 ? 24.186 6.110 -35.299 1.00 79.44 116 CYS A N 1
ATOM 830 C CA . CYS A 1 116 ? 23.572 4.848 -35.723 1.00 79.44 116 CYS A CA 1
ATOM 831 C C . CYS A 1 116 ? 22.282 4.498 -34.977 1.00 79.44 116 CYS A C 1
ATOM 833 O O . CYS A 1 116 ? 22.284 4.038 -33.830 1.00 79.44 116 CYS A O 1
ATOM 835 N N . GLU A 1 117 ? 21.172 4.575 -35.714 1.00 80.12 117 GLU A N 1
ATOM 836 C CA . GLU A 1 117 ? 19.820 4.261 -35.241 1.00 80.12 117 GLU A CA 1
ATOM 837 C C . GLU A 1 117 ? 19.699 2.837 -34.676 1.00 80.12 117 GLU A C 1
ATOM 839 O O . GLU A 1 117 ? 19.039 2.592 -33.663 1.00 80.12 117 GLU A O 1
ATOM 844 N N . ARG A 1 118 ? 20.360 1.856 -35.304 1.00 77.81 118 ARG A N 1
ATOM 845 C CA . ARG A 1 118 ? 20.280 0.453 -34.872 1.00 77.81 118 ARG A CA 1
ATOM 846 C C . ARG A 1 118 ? 20.982 0.228 -33.533 1.00 77.81 118 ARG A C 1
ATOM 848 O O . ARG A 1 118 ? 20.469 -0.517 -32.693 1.00 77.81 118 ARG A O 1
ATOM 855 N N . ALA A 1 119 ? 22.150 0.839 -33.335 1.00 77.69 119 ALA A N 1
ATOM 856 C CA . ALA A 1 119 ? 22.886 0.768 -32.076 1.00 77.69 119 ALA A CA 1
ATOM 857 C C . ALA A 1 119 ? 22.112 1.485 -30.963 1.00 77.69 119 ALA A C 1
ATOM 859 O O . ALA A 1 119 ? 21.875 0.890 -29.908 1.00 77.69 119 ALA A O 1
ATOM 860 N N . PHE A 1 120 ? 21.614 2.690 -31.256 1.00 80.75 120 PHE A N 1
ATOM 861 C CA . PHE A 1 120 ? 20.796 3.477 -30.342 1.00 80.75 120 PHE A CA 1
ATOM 862 C C . PHE A 1 120 ? 19.552 2.711 -29.871 1.00 80.75 120 PHE A C 1
ATOM 864 O O . PHE A 1 120 ? 19.362 2.514 -28.669 1.00 80.75 120 PHE A O 1
ATOM 871 N N . ARG A 1 121 ? 18.747 2.167 -30.797 1.00 81.81 121 ARG A N 1
ATOM 872 C CA . ARG A 1 121 ? 17.541 1.395 -30.448 1.00 81.81 121 ARG A CA 1
ATOM 873 C C . ARG A 1 121 ? 17.838 0.170 -29.594 1.00 81.81 121 ARG A C 1
ATOM 875 O O . ARG A 1 121 ? 17.088 -0.122 -28.666 1.00 81.81 121 ARG A O 1
ATOM 882 N N . ARG A 1 122 ? 18.922 -0.562 -29.876 1.00 81.75 122 ARG A N 1
ATOM 883 C CA . ARG A 1 122 ? 19.323 -1.712 -29.044 1.00 81.75 122 ARG A CA 1
ATOM 884 C C . ARG A 1 122 ? 19.629 -1.284 -27.614 1.00 81.75 122 ARG A C 1
ATOM 886 O O . ARG A 1 122 ? 19.242 -1.985 -26.678 1.00 81.75 122 ARG A O 1
ATOM 893 N N . THR A 1 123 ? 20.316 -0.160 -27.444 1.00 81.38 123 THR A N 1
ATOM 894 C CA . THR A 1 123 ? 20.637 0.370 -26.118 1.00 81.38 123 THR A CA 1
ATOM 895 C C . THR A 1 123 ? 19.381 0.874 -25.417 1.00 81.38 123 THR A C 1
ATOM 897 O O . THR A 1 123 ? 19.157 0.507 -24.268 1.00 81.38 123 THR A O 1
ATOM 900 N N . LEU A 1 124 ? 18.489 1.561 -26.130 1.00 83.44 124 LEU A N 1
ATOM 901 C CA . LEU A 1 124 ? 17.205 2.014 -25.602 1.00 83.44 124 LEU A CA 1
ATOM 902 C C . LEU A 1 124 ? 16.333 0.849 -25.100 1.00 83.44 124 LEU A C 1
ATOM 904 O O . LEU A 1 124 ? 15.839 0.894 -23.976 1.00 83.44 124 LEU A O 1
ATOM 908 N N . VAL A 1 125 ? 16.200 -0.235 -25.876 1.00 84.81 125 VAL A N 1
ATOM 909 C CA . VAL A 1 125 ? 15.460 -1.444 -25.455 1.00 84.81 125 VAL A CA 1
ATOM 910 C C . VAL A 1 125 ? 16.074 -2.066 -24.196 1.00 84.81 125 VAL A C 1
ATOM 912 O O . VAL A 1 125 ? 15.347 -2.497 -23.298 1.00 84.81 125 VAL A O 1
ATOM 915 N N . ARG A 1 126 ? 17.410 -2.101 -24.088 1.00 83.69 126 ARG A N 1
ATOM 916 C CA . ARG A 1 126 ? 18.095 -2.596 -22.880 1.00 83.69 126 ARG A CA 1
ATOM 917 C C . ARG A 1 126 ? 17.821 -1.705 -21.669 1.00 83.69 126 ARG A C 1
ATOM 919 O O . ARG A 1 126 ? 17.508 -2.246 -20.610 1.00 83.69 126 ARG A O 1
ATOM 926 N N . SER A 1 127 ? 17.873 -0.385 -21.836 1.00 82.81 127 SER A N 1
ATOM 927 C CA . SER A 1 127 ? 17.558 0.586 -20.782 1.00 82.81 127 SER A CA 1
ATOM 928 C C . SER A 1 127 ? 16.112 0.452 -20.312 1.00 82.81 127 SER A C 1
ATOM 930 O O . SER A 1 127 ? 15.873 0.335 -19.113 1.00 82.81 127 SER A O 1
ATOM 932 N N . TYR A 1 128 ? 15.148 0.331 -21.231 1.00 84.88 128 TYR A N 1
ATOM 933 C CA . TYR A 1 128 ? 13.757 0.050 -20.871 1.00 84.88 128 TYR A CA 1
ATOM 934 C C . TYR A 1 128 ? 13.613 -1.264 -20.103 1.00 84.88 128 TYR A C 1
ATOM 936 O O . TYR A 1 128 ? 12.898 -1.316 -19.105 1.00 84.88 128 TYR A O 1
ATOM 944 N N . ALA A 1 129 ? 14.304 -2.327 -20.520 1.00 84.50 129 ALA A N 1
ATOM 945 C CA . ALA A 1 129 ? 14.278 -3.590 -19.792 1.00 84.50 129 ALA A CA 1
ATOM 946 C C . ALA A 1 129 ? 14.846 -3.451 -18.365 1.00 84.50 129 ALA A C 1
ATOM 948 O O . ALA A 1 129 ? 14.333 -4.090 -17.444 1.00 84.50 129 ALA A O 1
ATOM 949 N N . ASP A 1 130 ? 15.878 -2.625 -18.165 1.00 83.44 130 ASP A N 1
ATOM 950 C CA . ASP A 1 130 ? 16.417 -2.290 -16.842 1.00 83.44 130 ASP A CA 1
ATOM 951 C C . ASP A 1 130 ? 15.410 -1.474 -16.005 1.00 83.44 130 ASP A C 1
ATOM 953 O O . ASP A 1 130 ? 15.125 -1.848 -14.863 1.00 83.44 130 ASP A O 1
ATOM 957 N N . TRP A 1 131 ? 14.790 -0.436 -16.575 1.00 86.06 131 TRP A N 1
ATOM 958 C CA . TRP A 1 131 ? 13.784 0.388 -15.891 1.00 86.06 131 TRP A CA 1
ATOM 959 C C . TRP A 1 131 ? 12.528 -0.401 -15.518 1.00 86.06 131 TRP A C 1
ATOM 961 O O . TRP A 1 131 ? 12.063 -0.309 -14.384 1.00 86.06 131 TRP A O 1
ATOM 971 N N . ILE A 1 132 ? 12.017 -1.245 -16.419 1.00 84.94 132 ILE A N 1
ATOM 972 C CA . ILE A 1 132 ? 10.870 -2.131 -16.162 1.00 84.94 132 ILE A CA 1
ATOM 973 C C . ILE A 1 132 ? 11.182 -3.093 -15.011 1.00 84.94 132 ILE A C 1
ATOM 975 O O . ILE A 1 132 ? 10.327 -3.336 -14.159 1.00 84.94 132 ILE A O 1
ATOM 979 N N . ARG A 1 133 ? 12.403 -3.644 -14.941 1.00 84.56 133 ARG A N 1
ATOM 980 C CA . ARG A 1 133 ? 12.813 -4.506 -13.819 1.00 84.56 133 ARG A CA 1
ATOM 981 C C . ARG A 1 133 ? 12.863 -3.738 -12.499 1.00 84.56 133 ARG A C 1
ATOM 983 O O . ARG A 1 133 ? 12.400 -4.259 -11.483 1.00 84.56 133 ARG A O 1
ATOM 990 N N . PHE A 1 134 ? 13.403 -2.520 -12.512 1.00 82.25 134 PHE A N 1
ATOM 991 C CA . PHE A 1 134 ? 13.484 -1.665 -11.329 1.00 82.25 134 PHE A CA 1
ATOM 992 C C . PHE A 1 134 ? 12.088 -1.269 -10.824 1.00 82.25 134 PHE A C 1
ATOM 994 O O . PHE A 1 134 ? 11.750 -1.521 -9.662 1.00 82.25 134 PHE A O 1
ATOM 1001 N N . ASN A 1 135 ? 11.242 -0.749 -11.715 1.00 84.12 135 ASN A N 1
ATOM 1002 C CA . ASN A 1 135 ? 9.883 -0.325 -11.394 1.00 84.12 135 ASN A CA 1
ATOM 1003 C C . ASN A 1 135 ? 9.000 -1.510 -10.975 1.00 84.12 135 ASN A C 1
ATOM 1005 O O . ASN A 1 135 ? 8.210 -1.371 -10.044 1.00 84.12 135 ASN A O 1
ATOM 1009 N N . ALA A 1 136 ? 9.171 -2.708 -11.548 1.00 84.38 136 ALA A N 1
ATOM 1010 C CA . ALA A 1 136 ? 8.471 -3.911 -11.088 1.00 84.38 136 ALA A CA 1
ATOM 1011 C C . ALA A 1 136 ? 8.819 -4.275 -9.630 1.00 84.38 136 ALA A C 1
ATOM 1013 O O . ALA A 1 136 ? 7.938 -4.647 -8.848 1.00 84.38 136 ALA A O 1
ATOM 1014 N N . ALA A 1 137 ? 10.091 -4.147 -9.239 1.00 83.62 137 ALA A N 1
ATOM 1015 C CA . ALA A 1 137 ? 10.524 -4.389 -7.864 1.00 83.62 137 ALA A CA 1
ATOM 1016 C C . ALA A 1 137 ? 10.034 -3.299 -6.892 1.00 83.62 137 ALA A C 1
ATOM 1018 O O . ALA A 1 137 ? 9.711 -3.606 -5.741 1.00 83.62 137 ALA A O 1
ATOM 1019 N N . ALA A 1 138 ? 9.976 -2.037 -7.328 1.00 82.38 138 ALA A N 1
ATOM 1020 C CA . ALA A 1 138 ? 9.369 -0.946 -6.562 1.00 82.38 138 ALA A CA 1
ATOM 1021 C C . ALA A 1 138 ? 7.859 -1.176 -6.366 1.00 82.38 138 ALA A C 1
ATOM 1023 O O . ALA A 1 138 ? 7.390 -1.203 -5.230 1.00 82.38 138 ALA A O 1
ATOM 1024 N N . ASN A 1 139 ? 7.132 -1.493 -7.442 1.00 83.62 139 ASN A N 1
ATOM 1025 C CA . ASN A 1 139 ? 5.705 -1.824 -7.426 1.00 83.62 139 ASN A CA 1
ATOM 1026 C C . ASN A 1 139 ? 5.374 -2.961 -6.455 1.00 83.62 139 ASN A C 1
ATOM 1028 O O . ASN A 1 139 ? 4.455 -2.854 -5.645 1.00 83.62 139 ASN A O 1
ATOM 1032 N N . ALA A 1 140 ? 6.146 -4.052 -6.490 1.00 85.06 140 ALA A N 1
ATOM 1033 C CA . ALA A 1 140 ? 5.927 -5.186 -5.597 1.00 85.06 140 ALA A CA 1
ATOM 1034 C C . ALA A 1 140 ? 6.115 -4.822 -4.112 1.00 85.06 140 ALA A C 1
ATOM 1036 O O . ALA A 1 140 ? 5.372 -5.316 -3.261 1.00 85.06 140 ALA A O 1
ATOM 1037 N N . ARG A 1 141 ? 7.094 -3.961 -3.797 1.00 83.88 141 ARG A N 1
ATOM 1038 C CA . ARG A 1 141 ? 7.336 -3.463 -2.434 1.00 83.88 141 ARG A CA 1
ATOM 1039 C C . ARG A 1 141 ? 6.228 -2.518 -1.984 1.00 83.88 141 ARG A C 1
ATOM 1041 O O . ARG A 1 141 ? 5.663 -2.730 -0.916 1.00 83.88 141 ARG A O 1
ATOM 1048 N N . ALA A 1 142 ? 5.881 -1.535 -2.810 1.00 85.75 142 ALA A N 1
ATOM 1049 C CA . ALA A 1 142 ? 4.841 -0.558 -2.505 1.00 85.75 142 ALA A CA 1
ATOM 1050 C C . ALA A 1 142 ? 3.473 -1.235 -2.299 1.00 85.75 142 ALA A C 1
ATOM 1052 O O . ALA A 1 142 ? 2.786 -0.966 -1.314 1.00 85.75 142 ALA A O 1
ATOM 1053 N N . ALA A 1 143 ? 3.118 -2.207 -3.148 1.00 86.81 143 ALA A N 1
ATOM 1054 C CA . ALA A 1 143 ? 1.897 -2.997 -2.988 1.00 86.81 143 ALA A CA 1
ATOM 1055 C C . ALA A 1 143 ? 1.860 -3.776 -1.659 1.00 86.81 143 ALA A C 1
ATOM 1057 O O . ALA A 1 143 ? 0.805 -3.849 -1.019 1.00 86.81 143 ALA A O 1
ATOM 1058 N N . LEU A 1 144 ? 2.997 -4.331 -1.217 1.00 86.88 144 LEU A N 1
ATOM 1059 C CA . LEU A 1 144 ? 3.089 -4.985 0.090 1.00 86.88 144 LEU A CA 1
ATOM 1060 C C . LEU A 1 144 ? 2.887 -3.977 1.225 1.00 86.88 144 LEU A C 1
ATOM 1062 O O . LEU A 1 144 ? 2.076 -4.237 2.111 1.00 86.88 144 LEU A O 1
ATOM 1066 N N . PHE A 1 145 ? 3.589 -2.842 1.204 1.00 87.44 145 PHE A N 1
ATOM 1067 C CA . PHE A 1 145 ? 3.469 -1.839 2.264 1.00 87.44 145 PHE A CA 1
ATOM 1068 C C . PHE A 1 145 ? 2.048 -1.294 2.386 1.00 87.44 145 PHE A C 1
ATOM 1070 O O . PHE A 1 145 ? 1.539 -1.221 3.501 1.00 87.44 145 PHE A O 1
ATOM 1077 N N . VAL A 1 146 ? 1.362 -1.016 1.270 1.00 89.56 146 VAL A N 1
ATOM 1078 C CA . VAL A 1 146 ? -0.058 -0.625 1.306 1.00 89.56 146 VAL A CA 1
ATOM 1079 C C . VAL A 1 146 ? -0.927 -1.728 1.896 1.00 89.56 146 VAL A C 1
ATOM 1081 O O . VAL A 1 146 ? -1.771 -1.444 2.742 1.00 89.56 146 VAL A O 1
ATOM 1084 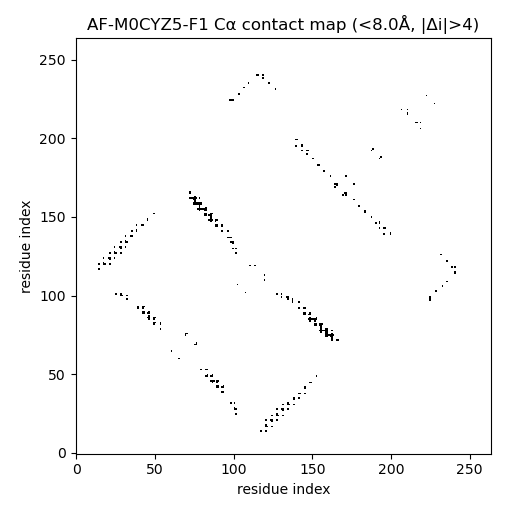N N . THR A 1 147 ? -0.723 -2.986 1.501 1.00 90.50 147 THR A N 1
ATOM 1085 C CA . THR A 1 147 ? -1.501 -4.113 2.045 1.00 90.50 147 THR A CA 1
ATOM 1086 C C . THR A 1 147 ? -1.306 -4.232 3.560 1.00 90.50 147 THR A C 1
ATOM 1088 O O . THR A 1 147 ? -2.273 -4.355 4.308 1.00 90.50 147 THR A O 1
ATOM 1091 N N . VAL A 1 148 ? -0.058 -4.144 4.022 1.00 88.88 148 VAL A N 1
ATOM 1092 C CA . VAL A 1 148 ? 0.294 -4.172 5.446 1.00 88.88 148 VAL A CA 1
ATOM 1093 C C . VAL A 1 148 ? -0.324 -2.981 6.179 1.00 88.88 148 VAL A C 1
ATOM 1095 O O . VAL A 1 148 ? -0.955 -3.174 7.215 1.00 88.88 148 VAL A O 1
ATOM 1098 N N . ALA A 1 149 ? -0.222 -1.772 5.624 1.00 91.75 149 ALA A N 1
ATOM 1099 C CA . ALA A 1 149 ? -0.815 -0.572 6.201 1.00 91.75 149 ALA A CA 1
ATOM 1100 C C . ALA A 1 149 ? -2.338 -0.707 6.352 1.00 91.75 149 ALA A C 1
ATOM 1102 O O . ALA A 1 149 ? -2.869 -0.402 7.416 1.00 91.75 149 ALA A O 1
ATOM 1103 N N . ILE A 1 150 ? -3.040 -1.227 5.337 1.00 92.44 150 ILE A N 1
ATOM 1104 C CA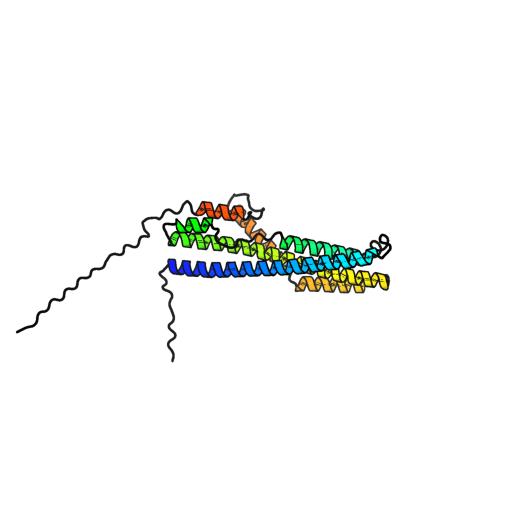 . ILE A 1 150 ? -4.489 -1.478 5.404 1.00 92.44 150 ILE A CA 1
ATOM 1105 C C . ILE A 1 150 ? -4.815 -2.440 6.549 1.00 92.44 150 ILE A C 1
ATOM 1107 O O . ILE A 1 150 ? -5.732 -2.174 7.321 1.00 92.44 150 ILE A O 1
ATOM 1111 N N . LEU A 1 151 ? -4.060 -3.531 6.699 1.00 93.50 151 LEU A N 1
ATOM 1112 C CA . LEU A 1 151 ? -4.286 -4.486 7.786 1.00 93.50 151 LEU A CA 1
ATOM 1113 C C . LEU A 1 151 ? -4.072 -3.853 9.157 1.00 93.50 151 LEU A C 1
ATOM 1115 O O . LEU A 1 151 ? -4.882 -4.070 10.051 1.00 93.50 151 LEU A O 1
ATOM 1119 N N . PHE A 1 152 ? -3.039 -3.029 9.316 1.00 94.56 152 PHE A N 1
ATOM 1120 C CA . PHE A 1 152 ? -2.820 -2.274 10.547 1.00 94.56 152 PHE A CA 1
ATOM 1121 C C . PHE A 1 152 ? -3.973 -1.315 10.855 1.00 94.56 152 PHE A C 1
ATOM 1123 O O . PHE A 1 152 ? -4.426 -1.250 11.994 1.00 94.56 152 PHE A O 1
ATOM 1130 N N . VAL A 1 153 ? -4.504 -0.624 9.847 1.00 93.00 153 VAL A N 1
ATOM 1131 C CA . VAL A 1 153 ? -5.663 0.262 10.024 1.00 93.00 153 VAL A CA 1
ATOM 1132 C C . VAL A 1 153 ? -6.919 -0.520 10.402 1.00 93.00 153 VAL A C 1
ATOM 1134 O O . VAL A 1 153 ? -7.635 -0.106 11.309 1.00 93.00 153 VAL A O 1
ATOM 1137 N N . VAL A 1 154 ? -7.168 -1.670 9.771 1.00 93.69 154 VAL A N 1
ATOM 1138 C CA . VAL A 1 154 ? -8.301 -2.545 10.115 1.00 93.69 154 VAL A CA 1
ATOM 1139 C C . VAL A 1 154 ? -8.153 -3.105 11.531 1.00 93.69 154 VAL A C 1
ATOM 1141 O O . VAL A 1 154 ? -9.094 -3.014 12.315 1.00 93.69 154 VAL A O 1
ATOM 1144 N N . ALA A 1 155 ? -6.978 -3.631 11.890 1.00 93.56 155 ALA A N 1
ATOM 1145 C CA . ALA A 1 155 ? -6.687 -4.101 13.246 1.00 93.56 155 ALA A CA 1
ATOM 1146 C C . ALA A 1 155 ? -6.875 -2.983 14.273 1.00 93.56 155 ALA A C 1
ATOM 1148 O O . ALA A 1 155 ? -7.462 -3.196 15.332 1.00 93.56 155 ALA A O 1
ATOM 1149 N N . GLY A 1 156 ? -6.415 -1.781 13.932 1.00 94.88 156 GLY A N 1
ATOM 1150 C CA . GLY A 1 156 ? -6.560 -0.597 14.753 1.00 94.88 156 GLY A CA 1
ATOM 1151 C C . GLY A 1 156 ? -8.020 -0.215 14.977 1.00 94.88 156 GLY A C 1
ATOM 1152 O O . GLY A 1 156 ? -8.440 -0.074 16.120 1.00 94.88 156 GLY A O 1
ATOM 1153 N N . ALA A 1 157 ? -8.821 -0.148 13.912 1.00 93.31 157 ALA A N 1
ATOM 1154 C CA . ALA A 1 157 ? -10.254 0.123 13.996 1.00 93.31 157 ALA A CA 1
ATOM 1155 C C . ALA A 1 157 ? -11.003 -0.931 14.830 1.00 93.31 157 ALA A C 1
ATOM 1157 O O . ALA A 1 157 ? -11.801 -0.575 15.695 1.00 93.31 157 ALA A O 1
ATOM 1158 N N . VAL A 1 158 ? -10.711 -2.222 14.632 1.00 94.69 158 VAL A N 1
ATOM 1159 C CA . VAL A 1 158 ? -11.286 -3.307 15.446 1.00 94.69 158 VAL A CA 1
ATOM 1160 C C . VAL A 1 158 ? -10.876 -3.164 16.914 1.00 94.69 158 VAL A C 1
ATOM 1162 O O . VAL A 1 158 ? -11.723 -3.275 17.797 1.00 94.69 158 VAL A O 1
ATOM 1165 N N . GLY A 1 159 ? -9.603 -2.865 17.184 1.00 94.00 159 GLY A N 1
ATOM 1166 C CA . GLY A 1 159 ? -9.098 -2.618 18.535 1.00 94.00 159 GLY A CA 1
ATOM 1167 C C . GLY A 1 159 ? -9.783 -1.432 19.213 1.00 94.00 159 GLY A C 1
ATOM 1168 O O . GLY A 1 159 ? -10.174 -1.543 20.372 1.00 94.00 159 GLY A O 1
ATOM 1169 N N . LEU A 1 160 ? -10.015 -0.335 18.482 1.00 93.12 160 LEU A N 1
ATOM 1170 C CA . LEU A 1 160 ? -10.776 0.810 18.986 1.00 93.12 160 LEU A CA 1
ATOM 1171 C C . LEU A 1 160 ? -12.209 0.419 19.355 1.00 93.12 160 LEU A C 1
ATOM 1173 O O . LEU A 1 160 ? -12.659 0.752 20.447 1.00 93.12 160 LEU A O 1
ATOM 1177 N N . VAL A 1 161 ? -12.910 -0.317 18.485 1.00 93.81 161 VAL A N 1
ATOM 1178 C CA . VAL A 1 161 ? -14.278 -0.786 18.764 1.00 93.81 161 VAL A CA 1
ATOM 1179 C C . VAL A 1 161 ? -14.300 -1.678 20.004 1.00 93.81 161 VAL A C 1
ATOM 1181 O O . VAL A 1 161 ? -15.109 -1.450 20.898 1.00 93.81 161 VAL A O 1
ATOM 1184 N N . LEU A 1 162 ? -13.385 -2.647 20.108 1.00 93.62 162 LEU A N 1
ATOM 1185 C CA . LEU A 1 162 ? -13.272 -3.501 21.295 1.00 93.62 162 LEU A CA 1
ATOM 1186 C C . LEU A 1 162 ? -12.950 -2.688 22.555 1.00 93.62 162 LEU A C 1
ATOM 1188 O O . LEU A 1 162 ? -13.521 -2.953 23.607 1.00 93.62 162 LEU A O 1
ATOM 1192 N N . GLY A 1 163 ? -12.076 -1.686 22.452 1.00 91.19 163 GLY A N 1
ATOM 1193 C CA . GLY A 1 163 ? -11.747 -0.778 23.549 1.00 91.19 163 GLY A CA 1
ATOM 1194 C C . GLY A 1 163 ? -12.954 0.026 24.031 1.00 91.19 163 GLY A C 1
ATOM 1195 O O . GLY A 1 163 ? -13.189 0.107 25.233 1.00 91.19 163 GLY A O 1
ATOM 1196 N N . ILE A 1 164 ? -13.760 0.554 23.105 1.00 90.50 164 ILE A N 1
ATOM 1197 C CA . ILE A 1 164 ? -15.000 1.276 23.423 1.00 90.50 164 ILE A CA 1
ATOM 1198 C C . ILE A 1 164 ? -16.014 0.340 24.086 1.00 90.50 164 ILE A C 1
ATOM 1200 O O . ILE A 1 164 ? -16.574 0.686 25.121 1.00 90.50 164 ILE A O 1
ATOM 1204 N N . VAL A 1 165 ? -16.231 -0.862 23.540 1.00 92.12 165 VAL A N 1
ATOM 1205 C CA . VAL A 1 165 ? -17.155 -1.834 24.148 1.00 92.12 165 VAL A CA 1
ATOM 1206 C C . VAL A 1 165 ? -16.672 -2.221 25.545 1.00 92.12 165 VAL A C 1
ATOM 1208 O O . VAL A 1 165 ? -17.465 -2.186 26.477 1.00 92.12 165 VAL A O 1
ATOM 1211 N N . GLN A 1 166 ? -15.376 -2.495 25.725 1.00 91.12 166 GLN A N 1
ATOM 1212 C CA . GLN A 1 166 ? -14.805 -2.791 27.041 1.00 91.12 166 GLN A CA 1
ATOM 1213 C C . GLN A 1 166 ? -15.037 -1.647 28.040 1.00 91.12 166 GLN A C 1
ATOM 1215 O O . GLN A 1 166 ? -15.357 -1.900 29.200 1.00 91.12 166 GLN A O 1
ATOM 1220 N N . ALA A 1 167 ? -14.894 -0.395 27.602 1.00 87.56 167 ALA A N 1
ATOM 1221 C CA . ALA A 1 167 ? -15.135 0.768 28.450 1.00 87.56 167 ALA A CA 1
ATOM 1222 C C . ALA A 1 167 ? -16.606 0.881 28.891 1.00 87.56 167 ALA A C 1
ATOM 1224 O O . ALA A 1 167 ? -16.873 1.303 30.012 1.00 87.56 167 ALA A O 1
ATOM 1225 N N . LEU A 1 168 ? -17.551 0.485 28.031 1.00 90.12 168 LEU A N 1
ATOM 1226 C CA . LEU A 1 168 ? -18.990 0.580 28.299 1.00 90.12 168 LEU A CA 1
ATOM 1227 C C . LEU A 1 168 ? -19.549 -0.622 29.072 1.00 90.12 168 LEU A C 1
ATOM 1229 O O . LEU A 1 168 ? -20.446 -0.454 29.894 1.00 90.12 168 LEU A O 1
ATOM 1233 N N . THR A 1 169 ? -19.056 -1.832 28.801 1.00 93.00 169 THR A N 1
ATOM 1234 C CA . THR A 1 169 ? -19.619 -3.083 29.340 1.00 93.00 169 THR A CA 1
ATOM 1235 C C . THR A 1 169 ? -18.734 -3.759 30.384 1.00 93.00 169 THR A C 1
ATOM 1237 O O . THR A 1 169 ? -19.142 -4.756 30.974 1.00 93.00 169 THR A O 1
ATOM 1240 N N . GLY A 1 170 ? -17.513 -3.264 30.598 1.00 88.81 170 GLY A N 1
ATOM 1241 C CA . GLY A 1 170 ? -16.505 -3.916 31.430 1.00 88.81 170 GLY A CA 1
ATOM 1242 C C . GLY A 1 170 ? -15.704 -4.993 30.677 1.00 88.81 170 GLY A C 1
ATOM 1243 O O . GLY A 1 170 ? -15.628 -4.975 29.446 1.00 88.81 170 GLY A O 1
ATOM 1244 N N . PRO A 1 171 ? -15.052 -5.931 31.392 1.00 91.25 171 PRO A N 1
ATOM 1245 C CA . PRO A 1 171 ? -14.171 -6.931 30.791 1.00 91.25 171 PRO A CA 1
ATOM 1246 C C . PRO A 1 171 ? -14.855 -7.754 29.693 1.00 91.25 171 PRO A C 1
ATOM 1248 O O . PRO A 1 171 ? -15.899 -8.366 29.909 1.00 91.25 171 PRO A O 1
ATOM 1251 N N . LEU A 1 172 ? -14.234 -7.800 28.513 1.00 91.62 172 LEU A N 1
ATOM 1252 C CA . LEU A 1 172 ? -14.747 -8.579 27.390 1.00 91.62 172 LEU A CA 1
ATOM 1253 C C . LEU A 1 172 ? -14.522 -10.081 27.605 1.00 91.62 172 LEU A C 1
ATOM 1255 O O . LEU A 1 172 ? -13.443 -10.478 28.057 1.00 91.62 172 LEU A O 1
ATOM 1259 N N . PRO A 1 173 ? -15.482 -10.937 27.209 1.00 93.69 173 PRO A N 1
ATOM 1260 C CA . PRO A 1 173 ? -15.275 -12.374 27.228 1.00 93.69 173 PRO A CA 1
ATOM 1261 C C . PRO A 1 173 ? -14.161 -12.756 26.237 1.00 93.69 173 PRO A C 1
ATOM 1263 O O . PRO A 1 173 ? -14.129 -12.239 25.114 1.00 93.69 173 PRO A O 1
ATOM 1266 N N . PRO A 1 174 ? -13.275 -13.707 26.590 1.00 92.25 174 PRO A N 1
ATOM 1267 C CA . PRO A 1 174 ? -12.140 -14.090 25.747 1.00 92.25 174 PRO A CA 1
ATOM 1268 C C . PRO A 1 174 ? -12.575 -14.623 24.376 1.00 92.25 174 PRO A C 1
ATOM 1270 O O . PRO A 1 174 ? -11.855 -14.467 23.394 1.00 92.25 174 PRO A O 1
ATOM 1273 N N . VAL A 1 175 ? -13.783 -15.188 24.284 1.00 93.50 175 VAL A N 1
ATOM 1274 C CA . VAL A 1 175 ? -14.372 -15.660 23.024 1.00 93.50 175 VAL A CA 1
ATOM 1275 C C . VAL A 1 175 ? -14.590 -14.510 22.036 1.00 93.50 175 VAL A C 1
ATOM 1277 O O . VAL A 1 175 ? -14.275 -14.666 20.862 1.00 93.50 175 VAL A O 1
ATOM 1280 N N . ALA A 1 176 ? -15.059 -13.340 22.483 1.00 91.25 176 ALA A N 1
ATOM 1281 C CA . ALA A 1 176 ? -15.267 -12.193 21.593 1.00 91.25 176 ALA A CA 1
ATOM 1282 C C . ALA A 1 176 ? -13.939 -11.696 21.000 1.00 91.25 176 ALA A C 1
ATOM 1284 O O . ALA A 1 176 ? -13.842 -11.424 19.803 1.00 91.25 176 ALA A O 1
ATOM 1285 N N . VAL A 1 177 ? -12.892 -11.656 21.827 1.00 91.56 177 VAL A N 1
ATOM 1286 C CA . VAL A 1 177 ? -11.534 -11.285 21.407 1.00 91.56 177 VAL A CA 1
ATOM 1287 C C . VAL A 1 177 ? -10.965 -12.322 20.438 1.00 91.56 177 VAL A C 1
ATOM 1289 O O . VAL A 1 177 ? -10.391 -11.958 19.413 1.00 91.56 177 VAL A O 1
ATOM 1292 N N . ALA A 1 178 ? -11.171 -13.611 20.716 1.00 92.44 178 ALA A N 1
ATOM 1293 C CA . ALA A 1 178 ? -10.743 -14.696 19.841 1.00 92.44 178 ALA A CA 1
ATOM 1294 C C . ALA A 1 178 ? -11.443 -14.645 18.474 1.00 92.44 178 ALA A C 1
ATOM 1296 O O . ALA A 1 178 ? -10.782 -14.809 17.451 1.00 92.44 178 ALA A O 1
ATOM 1297 N N . VAL A 1 179 ? -12.749 -14.357 18.435 1.00 94.38 179 VAL A N 1
ATOM 1298 C CA . VAL A 1 179 ? -13.512 -14.191 17.186 1.00 94.38 179 VAL A CA 1
ATOM 1299 C C . VAL A 1 179 ? -12.996 -12.999 16.381 1.00 94.38 179 VAL A C 1
ATOM 1301 O O . VAL A 1 179 ? -12.752 -13.138 15.183 1.00 94.38 179 VAL A O 1
ATOM 1304 N N . ALA A 1 180 ? -12.761 -11.850 17.022 1.00 92.19 180 ALA A N 1
ATOM 1305 C CA . ALA A 1 180 ? -12.186 -10.681 16.358 1.00 92.19 180 ALA A CA 1
ATOM 1306 C C . ALA A 1 180 ? -10.781 -10.973 15.798 1.00 92.19 180 ALA A C 1
ATOM 1308 O O . ALA A 1 180 ? -10.487 -10.650 14.646 1.00 92.19 180 ALA A O 1
ATOM 1309 N N . GLY A 1 181 ? -9.936 -11.649 16.583 1.00 92.19 181 GLY A N 1
ATOM 1310 C CA . GLY A 1 181 ? -8.609 -12.086 16.156 1.00 92.19 181 GLY A CA 1
ATOM 1311 C C . GLY A 1 181 ? -8.659 -13.067 14.982 1.00 92.19 181 GLY A C 1
ATOM 1312 O O . GLY A 1 181 ? -7.940 -12.888 14.001 1.00 92.19 181 GLY A O 1
ATOM 1313 N N . ALA A 1 182 ? -9.546 -14.063 15.028 1.00 93.62 182 ALA A N 1
ATOM 1314 C CA . ALA A 1 182 ? -9.739 -15.022 13.942 1.00 93.62 182 ALA A CA 1
ATOM 1315 C C . ALA A 1 182 ? -10.245 -14.343 12.660 1.00 93.62 182 ALA A C 1
ATOM 1317 O O . ALA A 1 182 ? -9.733 -14.623 11.576 1.00 93.62 182 ALA A O 1
ATOM 1318 N N . GLY A 1 183 ? -11.190 -13.405 12.779 1.00 93.38 183 GLY A N 1
ATOM 1319 C CA . GLY A 1 183 ? -11.672 -12.595 11.660 1.00 93.38 183 GLY A CA 1
ATOM 1320 C C . GLY A 1 183 ? -10.559 -11.757 11.026 1.00 93.38 183 GLY A C 1
ATOM 1321 O O . GLY A 1 183 ? -10.426 -11.732 9.802 1.00 93.38 183 GLY A O 1
ATOM 1322 N N . PHE A 1 184 ? -9.700 -11.141 11.843 1.00 93.38 184 PHE A N 1
ATOM 1323 C CA . PHE A 1 184 ? -8.528 -10.413 11.358 1.00 93.38 184 PHE A CA 1
ATOM 1324 C C . PHE A 1 184 ? -7.528 -11.327 10.632 1.00 93.38 184 PHE A C 1
ATOM 1326 O O . PHE A 1 184 ? -7.070 -10.997 9.538 1.00 93.38 184 PHE A O 1
ATOM 1333 N N . LEU A 1 185 ? -7.216 -12.497 11.198 1.00 92.69 185 LEU A N 1
ATOM 1334 C CA . LEU A 1 185 ? -6.322 -13.472 10.567 1.00 92.69 185 LEU A CA 1
ATOM 1335 C C . LEU A 1 185 ? -6.886 -13.987 9.238 1.00 92.69 185 LEU A C 1
ATOM 1337 O O . LEU A 1 185 ? -6.141 -14.112 8.264 1.00 92.69 185 LEU A O 1
ATOM 1341 N N . LEU A 1 186 ? -8.197 -14.228 9.171 1.00 92.75 186 LEU A N 1
ATOM 1342 C CA . LEU A 1 186 ? -8.879 -14.595 7.934 1.00 92.75 186 LEU A CA 1
ATOM 1343 C C . LEU A 1 186 ? -8.776 -13.472 6.895 1.00 92.75 186 LEU A C 1
ATOM 1345 O O . LEU A 1 186 ? -8.422 -13.740 5.749 1.00 92.75 186 LEU A O 1
ATOM 1349 N N . ALA A 1 187 ? -9.008 -12.217 7.285 1.00 89.44 187 ALA A N 1
ATOM 1350 C CA . ALA A 1 187 ? -8.849 -11.070 6.393 1.00 89.44 187 ALA A CA 1
ATOM 1351 C C . ALA A 1 187 ? -7.405 -10.942 5.874 1.00 89.44 187 ALA A C 1
ATOM 1353 O O . ALA A 1 187 ? -7.195 -10.768 4.673 1.00 89.44 187 ALA A O 1
ATOM 1354 N N . ALA A 1 188 ? -6.402 -11.111 6.741 1.00 90.75 188 ALA A N 1
ATOM 1355 C CA . ALA A 1 188 ? -4.990 -11.110 6.355 1.00 90.75 188 ALA A CA 1
ATOM 1356 C C . ALA A 1 188 ? -4.640 -12.267 5.399 1.00 90.75 188 ALA A C 1
ATOM 1358 O O . ALA A 1 188 ? -3.853 -12.096 4.460 1.00 90.75 188 ALA A O 1
ATOM 1359 N N . TYR A 1 189 ? -5.244 -13.440 5.602 1.00 90.19 189 TYR A N 1
ATOM 1360 C CA . TYR A 1 189 ? -5.091 -14.587 4.713 1.00 90.19 189 TYR A CA 1
ATOM 1361 C C . TYR A 1 189 ? -5.711 -14.327 3.332 1.00 90.19 189 TYR A C 1
ATOM 1363 O O . TYR A 1 189 ? -5.031 -14.515 2.318 1.00 90.19 189 TYR A O 1
ATOM 1371 N N . LEU A 1 190 ? -6.959 -13.842 3.294 1.00 90.19 190 LEU A N 1
ATOM 1372 C CA . LEU A 1 190 ? -7.696 -13.514 2.068 1.00 90.19 190 LEU A CA 1
ATOM 1373 C C . LEU A 1 190 ? -7.036 -12.379 1.278 1.00 90.19 190 LEU A C 1
ATOM 1375 O O . LEU A 1 190 ? -6.974 -12.443 0.053 1.00 90.19 190 LEU A O 1
ATOM 1379 N N . ALA A 1 191 ? -6.449 -11.395 1.965 1.00 87.75 191 ALA A N 1
ATOM 1380 C CA . ALA A 1 191 ? -5.649 -10.337 1.349 1.00 87.75 191 ALA A CA 1
ATOM 1381 C C . ALA A 1 191 ? -4.366 -10.859 0.667 1.00 87.75 191 ALA A C 1
ATOM 1383 O O . ALA A 1 191 ? -3.671 -10.115 -0.024 1.00 87.75 191 ALA A O 1
ATOM 1384 N N . GLY A 1 192 ? -4.021 -12.141 0.838 1.00 87.00 192 GLY A N 1
ATOM 1385 C CA . GLY A 1 192 ? -2.914 -12.767 0.123 1.00 87.00 192 GLY A CA 1
ATOM 1386 C C . GLY A 1 192 ? -1.536 -12.290 0.583 1.00 87.00 192 GLY A C 1
ATOM 1387 O O . GLY A 1 192 ? -0.561 -12.461 -0.153 1.00 87.00 192 GLY A O 1
ATOM 1388 N N . VAL A 1 193 ? -1.427 -11.744 1.800 1.00 85.00 193 VAL A N 1
ATOM 1389 C CA . VAL A 1 193 ? -0.165 -11.266 2.401 1.00 85.00 193 VAL A CA 1
ATOM 1390 C C . VAL A 1 193 ? 0.925 -12.332 2.310 1.00 85.00 193 VAL A C 1
ATOM 1392 O O . VAL A 1 193 ? 2.055 -12.055 1.907 1.00 85.00 193 VAL A O 1
ATOM 1395 N N . HIS A 1 194 ? 0.567 -13.591 2.580 1.00 83.19 194 HIS A N 1
ATOM 1396 C CA . HIS A 1 194 ? 1.484 -14.727 2.484 1.00 83.19 194 HIS A CA 1
ATOM 1397 C C . HIS A 1 194 ? 2.093 -14.876 1.076 1.00 83.19 194 HIS A C 1
ATOM 1399 O O . HIS A 1 194 ? 3.292 -15.137 0.931 1.00 83.19 194 HIS A O 1
ATOM 1405 N N . ARG A 1 195 ? 1.298 -14.650 0.018 1.00 83.62 195 ARG A N 1
ATOM 1406 C CA . ARG A 1 195 ? 1.771 -14.716 -1.372 1.00 83.62 195 ARG A CA 1
ATOM 1407 C C . ARG A 1 195 ? 2.729 -13.571 -1.664 1.00 83.62 195 ARG A C 1
ATOM 1409 O O . ARG A 1 195 ? 3.766 -13.810 -2.282 1.00 83.62 195 ARG A O 1
ATOM 1416 N N . GLN A 1 196 ? 2.430 -12.363 -1.191 1.00 81.50 196 GLN A N 1
ATOM 1417 C CA . GLN A 1 196 ? 3.280 -11.187 -1.395 1.00 81.50 196 GLN A CA 1
ATOM 1418 C C . GLN A 1 196 ? 4.655 -11.359 -0.726 1.00 81.50 196 GLN A C 1
ATOM 1420 O O . GLN A 1 196 ? 5.683 -11.183 -1.384 1.00 81.50 196 GLN A O 1
ATOM 1425 N N . PHE A 1 197 ? 4.699 -11.838 0.522 1.00 80.75 197 PHE A N 1
ATOM 1426 C CA . PHE A 1 197 ? 5.963 -12.152 1.204 1.00 80.75 197 PHE A CA 1
ATOM 1427 C C . PHE A 1 197 ? 6.777 -13.232 0.479 1.00 80.75 197 PHE A C 1
ATOM 1429 O O . PHE A 1 197 ? 8.002 -13.126 0.366 1.00 80.75 197 PHE A O 1
ATOM 1436 N N . SER A 1 198 ? 6.113 -14.263 -0.057 1.00 80.44 198 SER A N 1
ATOM 1437 C CA . SER A 1 198 ? 6.796 -15.324 -0.807 1.00 80.44 198 SER A CA 1
ATOM 1438 C C . SER A 1 198 ? 7.462 -14.802 -2.090 1.00 80.44 198 SER A C 1
ATOM 1440 O O . SER A 1 198 ? 8.564 -15.238 -2.427 1.00 80.44 198 SER A O 1
ATOM 1442 N N . ARG A 1 199 ? 6.846 -13.824 -2.774 1.00 78.62 199 ARG A N 1
ATOM 1443 C CA . ARG A 1 199 ? 7.399 -13.198 -3.988 1.00 78.62 199 ARG A CA 1
ATOM 1444 C C . ARG A 1 199 ? 8.675 -12.416 -3.679 1.00 78.62 199 ARG A C 1
ATOM 1446 O O . ARG A 1 199 ? 9.678 -12.605 -4.363 1.00 78.62 199 ARG A O 1
ATOM 1453 N N . LEU A 1 200 ? 8.669 -11.626 -2.607 1.00 75.88 200 LEU A N 1
ATOM 1454 C CA . LEU A 1 200 ? 9.842 -10.870 -2.154 1.00 75.88 200 LEU A CA 1
ATOM 1455 C C . LEU A 1 200 ? 11.002 -11.778 -1.735 1.00 75.88 200 LEU A C 1
ATOM 1457 O O . LEU A 1 200 ? 12.142 -11.556 -2.143 1.00 75.88 200 LEU A O 1
ATOM 1461 N N . ARG A 1 201 ? 10.720 -12.856 -0.992 1.00 80.81 201 ARG A N 1
ATOM 1462 C CA . ARG A 1 201 ? 11.752 -13.836 -0.612 1.00 80.81 201 ARG A CA 1
ATOM 1463 C C . ARG A 1 201 ? 12.376 -14.523 -1.830 1.00 80.81 201 ARG A C 1
ATOM 1465 O O . ARG A 1 201 ? 13.592 -14.696 -1.867 1.00 80.81 201 ARG A O 1
ATOM 1472 N N . LYS A 1 202 ? 11.569 -14.884 -2.836 1.00 81.94 202 LYS A N 1
ATOM 1473 C CA . LYS A 1 202 ? 12.066 -15.479 -4.090 1.00 81.94 202 LYS A CA 1
ATOM 1474 C C . LYS A 1 202 ? 12.929 -14.500 -4.890 1.00 81.94 202 LYS A C 1
ATOM 1476 O O . LYS A 1 202 ? 13.953 -14.914 -5.424 1.00 81.94 202 LYS A O 1
ATOM 1481 N N . ALA A 1 203 ? 12.556 -13.220 -4.939 1.00 73.25 203 ALA A N 1
ATOM 1482 C CA . ALA A 1 203 ? 13.353 -12.187 -5.601 1.00 73.25 203 ALA A CA 1
ATOM 1483 C C . ALA A 1 203 ? 14.730 -12.012 -4.937 1.00 73.25 203 ALA A C 1
ATOM 1485 O O . ALA A 1 203 ? 15.739 -11.988 -5.638 1.00 73.25 203 ALA A O 1
ATOM 1486 N N . LYS A 1 204 ? 14.786 -11.997 -3.596 1.00 76.94 204 LYS A N 1
ATOM 1487 C CA . LYS A 1 204 ? 16.051 -11.902 -2.848 1.00 76.94 204 LYS A CA 1
ATOM 1488 C C . LYS A 1 204 ? 16.977 -13.098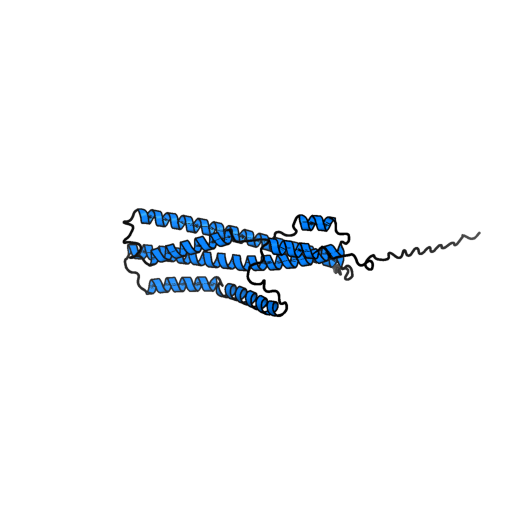 -3.103 1.00 76.94 204 LYS A C 1
ATOM 1490 O O . LYS A 1 204 ? 18.164 -12.899 -3.325 1.00 76.94 204 LYS A O 1
ATOM 1495 N N . ARG A 1 205 ? 16.440 -14.327 -3.134 1.00 79.12 205 ARG A N 1
ATOM 1496 C CA . ARG A 1 205 ? 17.236 -15.539 -3.422 1.00 79.12 205 ARG A CA 1
ATOM 1497 C C . ARG A 1 205 ? 17.855 -15.524 -4.822 1.00 79.12 205 ARG A C 1
ATOM 1499 O O . ARG A 1 205 ? 19.038 -15.782 -4.955 1.00 79.12 205 ARG A O 1
ATOM 1506 N N . ARG A 1 206 ? 17.094 -15.120 -5.845 1.00 73.56 206 ARG A N 1
ATOM 1507 C CA . ARG A 1 206 ? 17.620 -14.996 -7.220 1.00 73.56 206 ARG A CA 1
ATOM 1508 C C . ARG A 1 206 ? 18.704 -13.925 -7.365 1.00 73.56 206 ARG A C 1
ATOM 1510 O O . ARG A 1 206 ? 19.506 -14.009 -8.287 1.00 73.56 206 ARG A O 1
ATOM 1517 N N . GLY A 1 207 ? 18.683 -12.901 -6.510 1.00 66.50 207 GLY A N 1
ATOM 1518 C CA . GLY A 1 207 ? 19.740 -11.894 -6.443 1.00 66.50 207 GLY A CA 1
ATOM 1519 C C . GLY A 1 207 ? 21.030 -12.456 -5.847 1.00 66.50 207 GLY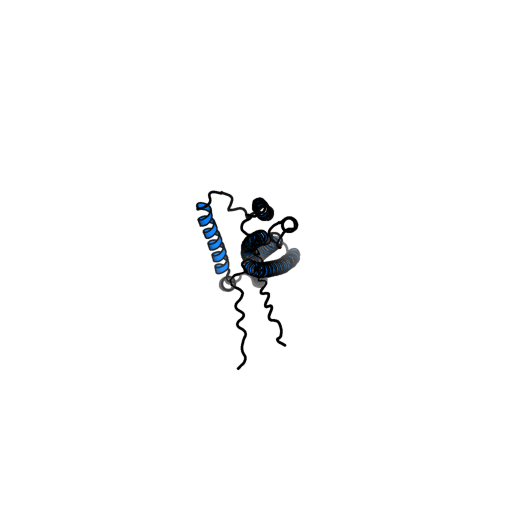 A C 1
ATOM 1520 O O . GLY A 1 207 ? 22.090 -12.240 -6.421 1.00 66.50 207 GLY A O 1
ATOM 1521 N N . ALA A 1 208 ? 20.923 -13.228 -4.759 1.00 71.12 208 ALA A N 1
ATOM 1522 C CA . ALA A 1 208 ? 22.064 -13.896 -4.129 1.00 71.12 208 ALA A CA 1
ATOM 1523 C C . ALA A 1 208 ? 22.764 -14.878 -5.086 1.00 71.12 208 ALA A C 1
ATOM 1525 O O . ALA A 1 208 ? 23.965 -14.757 -5.286 1.00 71.12 208 ALA A O 1
ATOM 1526 N N . ASP A 1 209 ? 22.011 -15.737 -5.783 1.00 71.44 209 ASP A N 1
ATOM 1527 C CA . ASP A 1 209 ? 22.593 -16.719 -6.719 1.00 71.44 209 ASP A CA 1
ATOM 1528 C C . ASP A 1 209 ? 23.293 -16.067 -7.931 1.00 71.44 209 ASP A C 1
ATOM 1530 O O . ASP A 1 209 ? 24.155 -16.670 -8.566 1.00 71.44 209 ASP A O 1
ATOM 1534 N N . ARG A 1 210 ? 22.923 -14.827 -8.285 1.00 64.31 210 ARG A N 1
ATOM 1535 C CA . ARG A 1 210 ? 23.594 -14.054 -9.346 1.00 64.31 210 ARG A CA 1
ATOM 1536 C C . ARG A 1 210 ? 24.840 -13.323 -8.856 1.00 64.31 210 ARG A C 1
ATOM 1538 O O . ARG A 1 210 ? 25.736 -13.100 -9.664 1.00 64.31 210 ARG A O 1
ATOM 1545 N N . GLY A 1 211 ? 24.877 -12.943 -7.579 1.00 55.72 211 GLY A N 1
ATOM 1546 C CA . GLY A 1 211 ? 26.010 -12.251 -6.961 1.00 55.72 211 GLY A CA 1
ATOM 1547 C C . GLY A 1 211 ? 27.269 -13.115 -6.899 1.00 55.72 211 GLY A C 1
ATOM 1548 O O . GLY A 1 211 ? 28.362 -12.595 -7.086 1.00 55.72 211 GLY A O 1
ATOM 1549 N N . ASP A 1 212 ? 27.121 -14.435 -6.768 1.00 53.06 212 ASP A N 1
ATOM 1550 C CA . ASP A 1 212 ? 28.261 -15.364 -6.756 1.00 53.06 212 ASP A CA 1
ATOM 1551 C C . ASP A 1 212 ? 28.894 -15.574 -8.145 1.00 53.06 212 ASP A C 1
ATOM 1553 O O . ASP A 1 212 ? 30.051 -15.975 -8.249 1.00 53.06 212 ASP A O 1
ATOM 1557 N N . ALA A 1 213 ? 28.175 -15.261 -9.230 1.00 53.69 213 ALA A N 1
ATOM 1558 C CA . ALA A 1 213 ? 28.693 -15.368 -10.599 1.00 53.69 213 ALA A CA 1
ATOM 1559 C C . ALA A 1 213 ? 29.376 -14.080 -11.101 1.00 53.69 213 ALA A C 1
ATOM 1561 O O . ALA A 1 213 ? 30.076 -14.104 -12.113 1.00 53.69 213 ALA A O 1
ATOM 1562 N N . SER A 1 214 ? 29.189 -12.951 -10.413 1.00 49.66 214 SER A N 1
ATOM 1563 C CA . SER A 1 214 ? 29.853 -11.683 -10.721 1.00 49.66 214 SER A CA 1
ATOM 1564 C C . SER A 1 214 ? 30.329 -11.052 -9.417 1.00 49.66 214 SER A C 1
ATOM 1566 O O . SER A 1 214 ? 29.539 -10.403 -8.737 1.00 49.66 214 SER A O 1
ATOM 1568 N N . GLY A 1 215 ? 31.597 -11.253 -9.056 1.00 42.09 215 GLY A N 1
ATOM 1569 C CA . GLY A 1 215 ? 32.212 -10.712 -7.839 1.00 42.09 215 GLY A CA 1
ATOM 1570 C C . GLY A 1 215 ? 32.265 -9.178 -7.796 1.00 42.09 215 GLY A C 1
ATOM 1571 O O . GLY A 1 215 ? 33.334 -8.592 -7.915 1.00 42.09 215 GLY A O 1
ATOM 1572 N N . SER A 1 216 ? 31.115 -8.524 -7.627 1.00 45.84 216 SER A N 1
ATOM 1573 C CA . SER A 1 216 ? 30.980 -7.099 -7.321 1.00 45.84 216 SER A CA 1
ATOM 1574 C C . SER A 1 216 ? 29.976 -6.932 -6.178 1.00 45.84 216 SER A C 1
ATOM 1576 O O . SER A 1 216 ? 28.762 -7.072 -6.354 1.00 45.84 216 SER A O 1
ATOM 1578 N N . SER A 1 217 ? 30.515 -6.671 -4.997 1.00 39.78 217 SER A N 1
ATOM 1579 C CA . SER A 1 217 ? 29.862 -6.633 -3.689 1.00 39.78 217 SER A CA 1
ATOM 1580 C C . SER A 1 217 ? 28.976 -5.396 -3.450 1.00 39.78 217 SER A C 1
ATOM 1582 O O . SER A 1 217 ? 29.127 -4.750 -2.423 1.00 39.78 217 SER A O 1
ATOM 1584 N N . ASP A 1 218 ? 28.038 -5.079 -4.351 1.00 46.09 218 ASP A N 1
ATOM 1585 C CA . ASP A 1 218 ? 27.165 -3.882 -4.241 1.00 46.09 218 ASP A CA 1
ATOM 1586 C C . ASP A 1 218 ? 25.664 -4.200 -4.093 1.00 46.09 218 ASP A C 1
ATOM 1588 O O . ASP A 1 218 ? 24.801 -3.325 -4.147 1.00 46.09 218 ASP A O 1
ATOM 1592 N N . ALA A 1 219 ? 25.298 -5.468 -3.917 1.00 41.50 219 ALA A N 1
ATOM 1593 C CA . ALA A 1 219 ? 23.901 -5.886 -3.913 1.00 41.50 219 ALA A CA 1
ATOM 1594 C C . ALA A 1 219 ? 23.315 -5.948 -2.495 1.00 41.50 219 ALA A C 1
ATOM 1596 O O . ALA A 1 219 ? 23.087 -7.044 -1.991 1.00 41.50 219 ALA A O 1
ATOM 1597 N N . LEU A 1 220 ? 23.028 -4.803 -1.863 1.00 42.31 220 LEU A N 1
ATOM 1598 C CA . LEU A 1 220 ? 22.014 -4.745 -0.789 1.00 42.31 220 LEU A CA 1
ATOM 1599 C C . LEU A 1 220 ? 21.440 -3.354 -0.504 1.00 42.31 220 LEU A C 1
ATOM 1601 O O . LEU A 1 220 ? 20.339 -3.295 0.046 1.00 42.31 220 LEU A O 1
ATOM 1605 N N . ASP A 1 221 ? 22.075 -2.277 -0.959 1.00 42.22 221 ASP A N 1
ATOM 1606 C CA . ASP A 1 221 ? 21.376 -1.003 -1.097 1.00 42.22 221 ASP A CA 1
ATOM 1607 C C . ASP A 1 221 ? 20.627 -0.993 -2.425 1.00 42.22 221 ASP A C 1
ATOM 1609 O O . ASP A 1 221 ? 21.147 -1.388 -3.472 1.00 42.22 221 ASP A O 1
ATOM 1613 N N . ALA A 1 222 ? 19.348 -0.616 -2.382 1.00 45.19 222 ALA A N 1
ATOM 1614 C CA . ALA A 1 222 ? 18.611 -0.344 -3.605 1.00 45.19 222 ALA A CA 1
ATOM 1615 C C . ALA A 1 222 ? 19.454 0.665 -4.400 1.00 45.19 222 ALA A C 1
ATOM 1617 O O . ALA A 1 222 ? 19.767 1.708 -3.828 1.00 45.19 222 ALA A O 1
ATOM 1618 N N . PRO A 1 223 ? 19.865 0.362 -5.649 1.00 45.59 223 PRO A N 1
ATOM 1619 C CA . PRO A 1 223 ? 20.685 1.292 -6.399 1.00 45.59 223 PRO A CA 1
ATOM 1620 C C . PRO A 1 223 ? 19.915 2.599 -6.444 1.00 45.59 223 PRO A C 1
ATOM 1622 O O . PRO A 1 223 ? 18.751 2.626 -6.863 1.00 45.59 223 PRO A O 1
ATOM 1625 N N . ASP A 1 224 ? 20.554 3.640 -5.927 1.00 47.62 224 ASP A N 1
ATOM 1626 C CA . ASP A 1 224 ? 20.032 4.988 -5.982 1.00 47.62 224 ASP A CA 1
ATOM 1627 C C . ASP A 1 224 ? 19.623 5.276 -7.436 1.00 47.62 224 ASP A C 1
ATOM 1629 O O . ASP A 1 224 ? 20.249 4.765 -8.374 1.00 47.62 224 ASP A O 1
ATOM 1633 N N . ALA A 1 225 ? 18.555 6.039 -7.664 1.00 49.84 225 ALA A N 1
ATOM 1634 C CA . ALA A 1 225 ? 18.096 6.333 -9.030 1.00 49.84 225 ALA A CA 1
ATOM 1635 C C . ALA A 1 225 ? 19.242 6.931 -9.877 1.00 49.84 225 ALA A C 1
ATOM 1637 O O . ALA A 1 225 ? 19.375 6.656 -11.072 1.00 49.84 225 ALA A O 1
ATOM 1638 N N . THR A 1 226 ? 20.140 7.643 -9.196 1.00 51.00 226 THR A N 1
ATOM 1639 C CA . THR A 1 226 ? 21.424 8.175 -9.650 1.00 51.00 226 THR A CA 1
ATOM 1640 C C . THR A 1 226 ? 22.390 7.097 -10.159 1.00 51.00 226 THR A C 1
ATOM 1642 O O . THR A 1 226 ? 23.044 7.295 -11.179 1.00 51.00 226 THR A O 1
ATOM 1645 N N . PHE A 1 227 ? 22.449 5.925 -9.520 1.00 49.12 227 PHE A N 1
ATOM 1646 C CA . PHE A 1 227 ? 23.292 4.795 -9.928 1.00 49.12 227 PHE A CA 1
ATOM 1647 C C . PHE A 1 227 ? 22.767 4.105 -11.192 1.00 49.12 227 PHE A C 1
ATOM 1649 O O . PHE A 1 227 ? 23.549 3.730 -12.066 1.00 49.12 227 PHE A O 1
ATOM 1656 N N . VAL A 1 228 ? 21.443 3.963 -11.330 1.00 52.03 228 VAL A N 1
ATOM 1657 C CA . VAL A 1 228 ? 20.844 3.438 -12.569 1.00 52.03 228 VAL A CA 1
ATOM 1658 C C . VAL A 1 228 ? 21.118 4.407 -13.717 1.00 52.03 228 VAL A C 1
ATOM 1660 O O . VAL A 1 228 ? 21.618 3.972 -14.750 1.00 52.03 228 VAL A O 1
ATOM 1663 N N . ALA A 1 229 ? 20.908 5.712 -13.511 1.00 50.97 229 ALA A N 1
ATOM 1664 C CA . ALA A 1 229 ? 21.219 6.745 -14.499 1.00 50.97 229 ALA A CA 1
ATOM 1665 C C . ALA A 1 229 ? 22.709 6.740 -14.904 1.00 50.97 229 ALA A C 1
ATOM 1667 O O . ALA A 1 229 ? 23.015 6.677 -16.097 1.00 50.97 229 ALA A O 1
ATOM 1668 N N . ALA A 1 230 ? 23.629 6.687 -13.934 1.00 52.53 230 ALA A N 1
ATOM 1669 C CA . ALA A 1 230 ? 25.075 6.644 -14.171 1.00 52.53 230 ALA A CA 1
ATOM 1670 C C . ALA A 1 230 ? 25.521 5.391 -14.948 1.00 52.53 230 ALA A C 1
ATOM 1672 O O . ALA A 1 230 ? 26.359 5.475 -15.848 1.00 52.53 230 ALA A O 1
ATOM 1673 N N . ARG A 1 231 ? 24.923 4.226 -14.660 1.00 53.41 231 ARG A N 1
ATOM 1674 C CA . ARG A 1 231 ? 25.235 2.967 -15.358 1.00 53.41 231 ARG A CA 1
ATOM 1675 C C . ARG A 1 231 ? 24.725 2.947 -16.798 1.00 53.41 231 ARG A C 1
ATOM 1677 O O . ARG A 1 231 ? 25.340 2.300 -17.645 1.00 53.41 231 ARG A O 1
ATOM 1684 N N . THR A 1 232 ? 23.624 3.642 -17.082 1.00 53.47 232 THR A N 1
ATOM 1685 C CA . THR A 1 232 ? 23.183 3.885 -18.465 1.00 53.47 232 THR A CA 1
ATOM 1686 C C . THR A 1 232 ? 24.189 4.773 -19.194 1.00 53.47 232 THR A C 1
ATOM 1688 O O . THR A 1 232 ? 24.608 4.408 -20.288 1.00 53.47 232 THR A O 1
ATOM 1691 N N . GLY A 1 233 ? 24.646 5.862 -18.559 1.00 51.22 233 GLY A N 1
ATOM 1692 C CA . GLY A 1 233 ? 25.612 6.811 -19.128 1.00 51.22 233 GLY A CA 1
ATOM 1693 C C . GLY A 1 233 ? 26.909 6.154 -19.610 1.00 51.22 233 GLY A C 1
ATOM 1694 O O . GLY A 1 233 ? 27.261 6.292 -20.777 1.00 51.22 233 GLY A O 1
ATOM 1695 N N . ALA A 1 234 ? 27.545 5.332 -18.770 1.00 52.69 234 ALA A N 1
ATOM 1696 C CA . ALA A 1 234 ? 28.797 4.644 -19.114 1.00 52.69 234 ALA A CA 1
ATOM 1697 C C . ALA A 1 234 ? 28.669 3.609 -20.256 1.00 52.69 234 ALA A C 1
ATOM 1699 O O . ALA A 1 234 ? 29.670 3.122 -20.776 1.00 52.69 234 ALA A O 1
ATOM 1700 N N . ARG A 1 235 ? 27.445 3.220 -20.648 1.00 54.50 235 ARG A N 1
ATOM 1701 C CA . ARG A 1 235 ? 27.204 2.205 -21.690 1.00 54.50 235 ARG A CA 1
ATOM 1702 C C . ARG A 1 235 ? 27.099 2.788 -23.099 1.00 54.50 235 ARG A C 1
ATOM 1704 O O . ARG A 1 235 ? 27.270 2.036 -24.056 1.00 54.50 235 ARG A O 1
ATOM 1711 N N . PHE A 1 236 ? 26.808 4.084 -23.223 1.00 53.81 236 PHE A N 1
ATOM 1712 C CA . PHE A 1 236 ? 26.672 4.769 -24.513 1.00 53.81 236 PHE A CA 1
ATOM 1713 C C . PHE A 1 236 ? 28.026 5.173 -25.122 1.00 53.81 236 PHE A C 1
ATOM 1715 O O . PHE A 1 236 ? 28.134 5.281 -26.336 1.00 53.81 236 PHE A O 1
ATOM 1722 N N . GLU A 1 237 ? 29.072 5.306 -24.306 1.00 52.44 237 GLU A N 1
ATOM 1723 C CA . GLU A 1 237 ? 30.379 5.863 -24.698 1.00 52.44 237 GLU A CA 1
ATOM 1724 C C . GLU A 1 237 ? 31.251 4.922 -25.564 1.00 52.44 237 GLU A C 1
ATOM 1726 O O . GLU A 1 237 ? 32.274 5.335 -26.098 1.00 52.44 237 GLU A O 1
ATOM 1731 N N . GLY A 1 238 ? 30.859 3.651 -25.733 1.00 51.88 238 GLY A N 1
ATOM 1732 C CA . GLY A 1 238 ? 31.684 2.620 -26.388 1.00 51.88 238 GLY A CA 1
ATOM 1733 C C . GLY A 1 238 ? 31.153 2.040 -27.705 1.00 51.88 238 GLY A C 1
ATOM 1734 O O . GLY A 1 238 ? 31.763 1.115 -28.240 1.00 51.88 238 GLY A O 1
ATOM 1735 N N . GLN A 1 239 ? 30.015 2.505 -28.232 1.00 54.66 239 GLN A N 1
ATOM 1736 C CA . GLN A 1 239 ? 29.420 1.944 -29.455 1.00 54.66 239 GLN A CA 1
ATOM 1737 C C . GLN A 1 239 ? 29.869 2.700 -30.712 1.00 54.6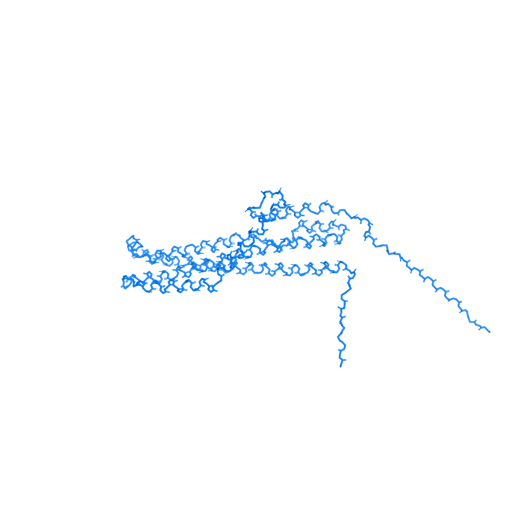6 239 GLN A C 1
ATOM 1739 O O . GLN A 1 239 ? 29.093 3.401 -31.351 1.00 54.66 239 GLN A O 1
ATOM 1744 N N . LEU A 1 240 ? 31.133 2.505 -31.094 1.00 53.34 240 LEU A N 1
ATOM 1745 C CA . LEU A 1 240 ? 31.615 2.876 -32.425 1.00 53.34 240 LEU A CA 1
ATOM 1746 C C . LEU A 1 240 ? 30.911 2.018 -33.484 1.00 53.34 240 LEU A C 1
ATOM 1748 O O . LEU A 1 240 ? 30.814 0.793 -33.357 1.00 53.34 240 LEU A O 1
ATOM 1752 N N . CYS A 1 241 ? 30.419 2.660 -34.539 1.00 55.03 241 CYS A N 1
ATOM 1753 C CA . CYS A 1 241 ? 29.819 1.975 -35.674 1.00 55.03 241 CYS A CA 1
ATOM 1754 C C . CYS A 1 241 ? 30.875 1.099 -36.357 1.00 55.03 241 CYS A C 1
ATOM 1756 O O . CYS A 1 241 ? 31.788 1.608 -37.006 1.00 55.03 241 CYS A O 1
ATOM 1758 N N . HIS A 1 242 ? 30.753 -0.227 -36.250 1.00 52.88 242 HIS A N 1
ATOM 1759 C CA . HIS A 1 242 ? 31.475 -1.101 -37.166 1.00 52.88 242 HIS A CA 1
ATOM 1760 C C . HIS A 1 242 ? 30.930 -0.843 -38.573 1.00 52.88 242 HIS A C 1
ATOM 1762 O O . HIS A 1 242 ? 29.762 -1.096 -38.860 1.00 52.88 242 HIS A O 1
ATOM 1768 N N . THR A 1 243 ? 31.800 -0.348 -39.445 1.00 53.44 243 THR A N 1
ATOM 1769 C CA . THR A 1 243 ? 31.561 0.070 -40.836 1.00 53.44 243 THR A CA 1
ATOM 1770 C C . THR A 1 243 ? 31.005 -1.020 -41.769 1.00 53.44 243 THR A C 1
ATOM 1772 O O . THR A 1 243 ? 30.831 -0.773 -42.957 1.00 53.44 243 THR A O 1
ATOM 1775 N N . GLY A 1 244 ? 30.693 -2.216 -41.259 1.00 52.69 244 GLY A N 1
ATOM 1776 C CA . GLY A 1 244 ? 30.120 -3.330 -42.018 1.00 52.69 244 GLY A CA 1
ATOM 1777 C C . GLY A 1 244 ? 28.589 -3.347 -42.125 1.00 52.69 244 GLY A C 1
ATOM 1778 O O . GLY A 1 244 ? 28.071 -4.171 -42.867 1.00 52.69 244 GLY A O 1
ATOM 1779 N N . ASP A 1 245 ? 27.865 -2.476 -41.408 1.00 49.06 245 ASP A N 1
ATOM 1780 C CA . ASP A 1 245 ? 26.383 -2.424 -41.414 1.00 49.06 245 ASP A CA 1
ATOM 1781 C C . ASP A 1 245 ? 25.828 -1.316 -42.344 1.00 49.06 245 ASP A C 1
ATOM 1783 O O . ASP A 1 245 ? 24.621 -1.083 -42.391 1.00 49.06 245 ASP A O 1
ATOM 1787 N N . VAL A 1 246 ? 26.695 -0.629 -43.105 1.00 53.31 246 VAL A N 1
ATOM 1788 C CA . VAL A 1 246 ? 26.272 0.261 -44.197 1.00 53.31 246 VAL A CA 1
ATOM 1789 C C . VAL A 1 246 ? 25.933 -0.628 -45.386 1.00 53.31 246 VAL A C 1
ATOM 1791 O O . VAL A 1 246 ? 26.816 -1.100 -46.104 1.00 53.31 246 VAL A O 1
ATOM 1794 N N . GLY A 1 247 ? 24.640 -0.911 -45.545 1.00 48.34 247 GLY A N 1
ATOM 1795 C CA . GLY A 1 247 ? 24.100 -1.627 -46.690 1.00 48.34 247 GLY A CA 1
ATOM 1796 C C . GLY A 1 247 ? 24.686 -1.065 -47.979 1.00 48.34 247 GLY A C 1
ATOM 1797 O O . GLY A 1 247 ? 24.483 0.094 -48.329 1.00 48.34 247 GLY A O 1
ATOM 1798 N N . THR A 1 248 ? 25.443 -1.900 -48.679 1.00 45.94 248 THR A N 1
ATOM 1799 C CA . THR A 1 248 ? 25.830 -1.638 -50.057 1.00 45.94 248 THR A CA 1
ATOM 1800 C C . THR A 1 248 ? 24.558 -1.731 -50.890 1.00 45.94 248 THR A C 1
ATOM 1802 O O . THR A 1 248 ? 24.178 -2.806 -51.350 1.00 45.94 248 THR A O 1
ATOM 1805 N N . GLU A 1 249 ? 23.890 -0.596 -51.094 1.00 45.59 249 GLU A N 1
ATOM 1806 C CA . GLU A 1 249 ? 22.988 -0.399 -52.225 1.00 45.59 249 GLU A CA 1
ATOM 1807 C C . GLU A 1 249 ? 23.818 -0.537 -53.510 1.00 45.59 249 GLU A C 1
ATOM 1809 O O . GLU A 1 249 ? 24.278 0.430 -54.116 1.00 45.59 249 GLU A O 1
ATOM 1814 N N . ARG A 1 250 ? 24.078 -1.781 -53.928 1.00 44.06 250 ARG A N 1
ATOM 1815 C CA . ARG A 1 250 ? 24.529 -2.065 -55.288 1.00 44.06 250 ARG A CA 1
ATOM 1816 C C . ARG A 1 250 ? 23.367 -1.748 -56.214 1.00 44.06 250 ARG A C 1
ATOM 1818 O O . ARG A 1 250 ? 22.482 -2.577 -56.422 1.00 44.06 250 ARG A O 1
ATOM 1825 N N . GLY A 1 251 ? 23.410 -0.544 -56.773 1.00 44.03 251 GLY A N 1
ATOM 1826 C CA . GLY A 1 251 ? 22.608 -0.138 -57.912 1.00 44.03 251 GLY A CA 1
ATOM 1827 C C . GLY A 1 251 ? 22.661 -1.202 -59.008 1.00 44.03 251 GLY A C 1
ATOM 1828 O O . GLY A 1 251 ? 23.690 -1.423 -59.643 1.00 44.03 251 GLY A O 1
ATOM 1829 N N . ARG A 1 252 ? 21.527 -1.871 -59.222 1.00 46.09 252 ARG A N 1
ATOM 1830 C CA . ARG A 1 252 ? 21.227 -2.609 -60.448 1.00 46.09 252 ARG A CA 1
ATOM 1831 C C . ARG A 1 252 ? 20.687 -1.597 -61.452 1.00 46.09 252 ARG A C 1
ATOM 1833 O O . ARG A 1 252 ? 19.483 -1.446 -61.618 1.00 46.09 252 ARG A O 1
ATOM 1840 N N . THR A 1 253 ? 21.581 -0.885 -62.123 1.00 47.44 253 THR A N 1
ATOM 1841 C CA . THR A 1 253 ? 21.257 -0.227 -63.390 1.00 47.44 253 THR A CA 1
ATOM 1842 C C . THR A 1 253 ? 21.265 -1.294 -64.482 1.00 47.44 253 THR A C 1
ATOM 1844 O O . THR A 1 253 ? 22.258 -1.517 -65.165 1.00 47.44 253 THR A O 1
ATOM 1847 N N . SER A 1 254 ? 20.151 -2.018 -64.606 1.00 50.78 254 SER A N 1
ATOM 1848 C CA . SER A 1 254 ? 19.886 -2.869 -65.765 1.00 50.78 254 SER A CA 1
ATOM 1849 C C . SER A 1 254 ? 19.360 -1.973 -66.883 1.00 50.78 254 SER A C 1
ATOM 1851 O O . SER A 1 254 ? 18.162 -1.723 -66.971 1.00 50.78 254 SER A O 1
ATOM 1853 N N . ALA A 1 255 ? 20.268 -1.430 -67.691 1.00 48.22 255 ALA A N 1
ATOM 1854 C CA . ALA A 1 255 ? 19.920 -0.806 -68.959 1.00 48.22 255 ALA A CA 1
ATOM 1855 C C . ALA A 1 255 ? 19.643 -1.919 -69.982 1.00 48.22 255 ALA A C 1
ATOM 1857 O O . ALA A 1 255 ? 20.561 -2.438 -70.610 1.00 48.22 255 ALA A O 1
ATOM 1858 N N . ASP A 1 256 ? 18.375 -2.312 -70.096 1.00 54.28 256 ASP A N 1
ATOM 1859 C CA . ASP A 1 256 ? 17.861 -3.125 -71.199 1.00 54.28 256 ASP A CA 1
ATOM 1860 C C . ASP A 1 256 ? 17.358 -2.172 -72.294 1.00 54.28 256 ASP A C 1
ATOM 1862 O O . ASP A 1 256 ? 16.235 -1.669 -72.256 1.00 54.28 256 ASP A O 1
ATOM 1866 N N . GLY A 1 257 ? 18.262 -1.816 -73.208 1.00 52.00 257 GLY A N 1
ATOM 1867 C CA . GLY A 1 257 ? 17.972 -1.019 -74.397 1.00 52.00 257 GLY A CA 1
ATOM 1868 C C . GLY A 1 257 ? 17.565 -1.933 -75.546 1.00 52.00 257 GLY A C 1
ATOM 1869 O O . GLY A 1 257 ? 18.410 -2.365 -76.326 1.00 52.00 257 GLY A O 1
ATOM 1870 N N . SER A 1 258 ? 16.269 -2.230 -75.636 1.00 53.72 258 SER A N 1
ATOM 1871 C CA . SER A 1 258 ? 15.654 -2.896 -76.782 1.00 53.72 258 SER A CA 1
ATOM 1872 C C . SER A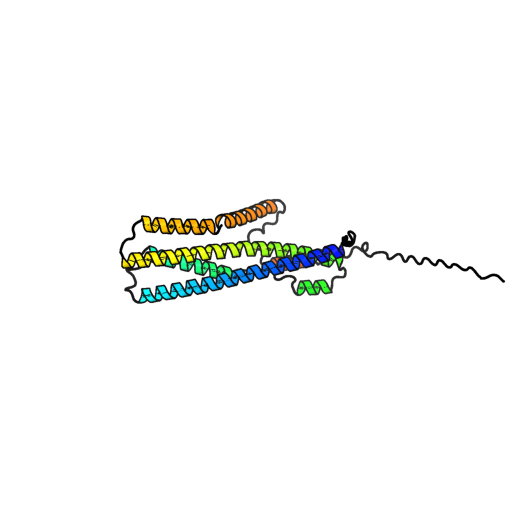 1 258 ? 15.444 -1.882 -77.910 1.00 53.72 258 SER A C 1
ATOM 1874 O O . SER A 1 258 ? 14.509 -1.087 -77.867 1.00 53.72 258 SER A O 1
ATOM 1876 N N . ASP A 1 259 ? 16.326 -1.903 -78.909 1.00 58.28 259 ASP A N 1
ATOM 1877 C CA . ASP A 1 259 ? 16.170 -1.155 -80.158 1.00 58.28 259 ASP A CA 1
ATOM 1878 C C . ASP A 1 259 ? 15.714 -2.126 -81.263 1.00 58.28 259 ASP A C 1
ATOM 1880 O O . ASP A 1 259 ? 16.494 -2.910 -81.810 1.00 58.28 259 ASP A O 1
ATOM 1884 N N . ARG A 1 260 ? 14.403 -2.146 -81.536 1.00 59.47 260 ARG A N 1
ATOM 1885 C CA . ARG A 1 260 ? 13.806 -2.763 -82.731 1.00 59.47 260 ARG A CA 1
ATOM 1886 C C . ARG A 1 260 ? 13.131 -1.659 -83.533 1.00 59.47 260 ARG A C 1
ATOM 1888 O O . ARG A 1 260 ? 12.085 -1.152 -83.134 1.00 59.47 260 ARG A O 1
ATOM 1895 N N . GLY A 1 261 ? 13.730 -1.328 -84.673 1.00 51.66 261 GLY A N 1
ATOM 1896 C CA . GLY A 1 261 ? 13.156 -0.422 -85.661 1.00 51.66 261 GLY A CA 1
ATOM 1897 C C . GLY A 1 261 ? 11.926 -1.004 -86.377 1.00 51.66 261 GLY A C 1
ATOM 1898 O O . GLY A 1 261 ? 11.691 -2.216 -86.322 1.00 51.66 261 GLY A O 1
ATOM 1899 N N . PRO A 1 262 ? 11.142 -0.168 -87.080 1.00 66.56 262 PRO A N 1
ATOM 1900 C CA . PRO A 1 262 ? 10.107 -0.635 -87.986 1.00 66.56 262 PRO A CA 1
ATOM 1901 C C . PRO A 1 262 ? 10.608 -0.724 -89.437 1.00 66.56 262 PRO A C 1
ATOM 1903 O O . PRO A 1 262 ? 11.307 0.157 -89.939 1.00 66.56 262 PRO A O 1
ATOM 1906 N N . ASN A 1 263 ? 10.201 -1.816 -90.086 1.00 56.88 263 ASN A N 1
ATOM 1907 C CA . ASN A 1 263 ? 10.326 -2.103 -91.512 1.00 56.88 263 ASN A CA 1
ATOM 1908 C C . ASN A 1 263 ? 9.608 -1.062 -92.387 1.00 56.88 263 ASN A C 1
ATOM 1910 O O . ASN A 1 263 ? 8.502 -0.627 -92.053 1.00 56.88 263 ASN A O 1
ATOM 1914 N N . GLY A 1 264 ? 10.225 -0.758 -93.531 1.00 54.12 264 GLY A N 1
ATOM 1915 C CA . GLY A 1 264 ? 9.530 -0.414 -94.775 1.00 54.12 264 GLY A CA 1
ATOM 1916 C C . GLY A 1 264 ? 9.259 -1.654 -95.620 1.00 54.12 264 GLY A C 1
ATOM 1917 O O . GLY A 1 264 ? 9.806 -2.730 -95.279 1.00 54.12 264 GLY A O 1
#

Nearest PDB structures (foldseek):
  7unf-assembly1_6  TM=4.431E-01  e=1.954E+00  Homo sapiens
  4bem-assembly1_J  TM=2.840E-01  e=3.705E-01  Acetobacterium woodii DSM 1030
  6ewy-assembly1_A  TM=2.403E-01  e=3.143E+00  Mycobacterium tuberculosis H37Rv
  7p5j-assembly1_B  TM=2.354E-01  e=4.179E+00  Homo sapiens
  5voy-assembly1_a  TM=2.298E-01  e=4.382E+00  Saccharomyces cerevisiae S288C

Foldseek 3Di:
DDDDPPPDDPPPDPLVVLVVLLVVLLVLLVVLVVLLVVLLVLLVVLLVVLVVVLVVVVVVCVVPPNDPQCVQQVLLVLLNVLSVVLNVLSVCLNPVQDADNADDPVLVVLVVVDPDPSVNSVLRSVLSVVRSVLSVVSSLVSLLSSLSSVLSNVSSVLSNVSSVCCVVPNDDDVVVVVVSVVVSVVVNVVSVSVVSVVVVVVVVVVVVVVCVVPVDPPPDPSQDPVNSVVVSVVVSPPDDDPPPPPDPPPDPPPPPDDDDDDDD

Sequence (264 aa):
MSDEPGGSLPEDDPTAALRVATTEARRTLDQQLDTLEDIDRKAMRLLRFSVGLLGVVVSVLSLTDGTTGLRSMPYLGGGLAFLAVGAVAAGITYTASPRVAGASAADLERAAEADCERAFRRTLVRSYADWIRFNAAANARAALFVTVAILFVVAGAVGLVLGIVQALTGPLPPVAVAVAGAGFLLAAYLAGVHRQFSRLRKAKRRGADRGDASGSSDALDAPDATFVAARTGARFEGQLCHTGDVGTERGRTSADGSDRGPNG

Radius of gyration: 30.82 Å; Cα contacts (8 Å, |Δi|>4): 183; chains: 1; bounding box: 52×32×129 Å

Solvent-accessible surface area (backbone atoms only — not comparable to full-atom values): 15322 Å² total; per-residue (Å²): 138,79,86,73,83,79,77,72,71,73,89,83,44,72,63,57,56,47,51,53,51,40,54,54,46,49,54,51,43,52,56,52,51,54,51,46,52,53,49,36,56,48,19,50,52,50,23,54,48,35,52,50,51,50,52,53,53,52,55,58,45,70,77,42,80,74,72,68,51,53,80,73,28,60,40,33,47,49,7,52,51,28,24,51,54,14,25,50,38,14,48,48,47,54,74,69,64,85,75,79,95,67,84,48,73,69,54,51,54,52,54,74,71,49,93,42,70,67,61,51,47,55,50,50,43,50,51,48,54,52,46,47,53,50,46,51,55,44,46,58,49,46,55,45,39,45,53,51,16,52,51,24,38,51,52,8,53,52,19,37,52,50,20,51,50,31,72,75,72,41,88,70,59,67,65,61,56,50,52,53,50,50,52,50,52,48,51,47,55,74,68,37,50,70,59,54,54,50,53,54,55,53,53,53,51,59,49,54,69,50,42,77,78,45,95,62,97,65,89,79,64,79,73,49,72,65,50,56,52,52,58,54,56,72,62,67,81,72,74,74,79,68,83,82,74,66,77,80,82,73,78,80,82,77,82,81,81,84,83,78,83,83,83,130

Mean predicted aligned error: 12.58 Å

pLDDT: mean 76.66, std 16.66, range [39.78, 95.62]

Organism: NCBI:txid1227487

Secondary structure (DSSP, 8-state):
----------TT-HHHHHHHHHHHHHHHHHHHHHHHHHHHHHHHHHHHHHHHHHHHHHHHHTTS-TTTHHHH-HHHHHHHHHHHHHHHHHHHHHHS-----SS-HHHHHHHHT-S-HHHHHHHHHHHHHHHHHHHHHHHHHHHHHHHHHHHHHHHHHHHHHHHHHHHHHSSPPHHHHHHHHHHHHHHHHHTTHHHHHHHHHHHHHHHHHHHTTS-----SSPPPHHHHHHHHHHHHTT----TT-S--------------PPP-